Protein AF-A0A5S9M3K4-F1 (afdb_monomer_lite)

Radius of gyration: 16.91 Å; chains: 1; bounding box: 38×37×46 Å

Foldseek 3Di:
DDDDDPPPLVVVLVQLVPWQAAEAEDQLPDDDPVNLLSLLVSVRYAYEHEAAAPQVLRCVVVVHHCSNVSSLVSLLSSVVSVHAYEYEYEDDPSHLQGLLVVLVSCLVSQHAEYEYAYDDCDQPCVVPPDGDDVVSVVSNQVSLVVSCVVQVPRYHYDHYDDPPQDDFDWAWEAEPVRDIDTDTDRDPDPDDDTHHHDHDDSDPDD

Sequence (206 aa):
MKKLIKGFKEIVMAASSLFTNVNVFSNGLNWRNEEVELLSHLGNVTVQISIDGTSETHDSLRGRKGAFQESMETIKHLAEMNVPVIVAMTINEINVDQVTEVIDHCARVNAAIFRAGKTLSVGRATKNFKALEKSFEQRVQSQLQQARHKWDQHLNIIDWEHEESSFTTDFLYAWLSGLVYQGRWVCDTLSIRGYLFRSYSNRFIF

InterPro domains:
  IPR007197 Radical SAM [PF04055] (9-105)
  IPR013785 Aldolase-type TIM barrel [G3DSA:3.20.20.70] (4-175)
  IPR030915 Sporulation killing factor system, radical SAM maturase SkfB [TIGR04403] (3-172)
  IPR050377 Radical SAM PqqA peptide cyclase/Mycofactocin maturase MftC-like [PTHR11228] (6-152)
  IPR058240 Radical SAM superfamily [SSF102114] (6-153)

pLDDT: mean 82.29, std 23.28, range [24.38, 98.69]

Structure (mmCIF, N/CA/C/O backbone):
data_AF-A0A5S9M3K4-F1
#
_entry.id   AF-A0A5S9M3K4-F1
#
loop_
_atom_site.group_PDB
_atom_site.id
_atom_site.type_symbol
_atom_site.label_atom_id
_atom_site.label_alt_id
_atom_site.label_comp_id
_atom_site.label_asym_id
_atom_site.label_entity_id
_atom_site.label_seq_id
_atom_site.pdbx_PDB_ins_code
_atom_site.Cartn_x
_atom_site.Cartn_y
_atom_site.Cartn_z
_atom_site.occupancy
_atom_site.B_iso_or_equiv
_atom_site.auth_seq_id
_atom_site.auth_comp_id
_atom_site.auth_asym_id
_atom_site.auth_atom_id
_atom_site.pdbx_PDB_model_num
ATOM 1 N N . MET A 1 1 ? 10.150 17.937 -12.249 1.00 37.41 1 MET A N 1
ATOM 2 C CA . MET A 1 1 ? 9.297 16.743 -12.466 1.00 37.41 1 MET A CA 1
ATOM 3 C C . MET A 1 1 ? 10.157 15.487 -12.380 1.00 37.41 1 MET A C 1
ATOM 5 O O . MET A 1 1 ? 11.071 15.347 -13.186 1.00 37.41 1 MET A O 1
ATOM 9 N N . LYS A 1 2 ? 9.936 14.610 -11.390 1.00 46.78 2 LYS A N 1
ATOM 10 C CA . LYS A 1 2 ? 10.596 13.291 -11.343 1.00 46.78 2 LYS A CA 1
ATOM 11 C C . LYS A 1 2 ? 9.970 12.433 -12.451 1.00 46.78 2 LYS A C 1
ATOM 13 O O . LYS A 1 2 ? 8.762 12.238 -12.433 1.00 46.78 2 LYS A O 1
ATOM 18 N N . LYS A 1 3 ? 10.752 11.989 -13.439 1.00 57.75 3 LYS A N 1
ATOM 19 C CA . LYS A 1 3 ? 10.244 11.121 -14.511 1.00 57.75 3 LYS A CA 1
ATOM 20 C C . LYS A 1 3 ? 10.202 9.680 -14.005 1.00 57.75 3 LYS A C 1
ATOM 22 O O . LYS A 1 3 ? 11.240 9.144 -13.626 1.00 57.75 3 LYS A O 1
ATOM 27 N N . LEU A 1 4 ? 9.007 9.092 -13.984 1.00 81.06 4 LEU A N 1
ATOM 28 C CA . LEU A 1 4 ? 8.826 7.642 -13.909 1.00 81.06 4 LEU A CA 1
ATOM 29 C C . LEU A 1 4 ? 9.441 6.988 -15.158 1.00 81.06 4 LEU A C 1
ATOM 31 O O . LEU A 1 4 ? 9.709 7.667 -16.156 1.00 81.06 4 LEU A O 1
ATOM 35 N N . ILE A 1 5 ? 9.710 5.685 -15.083 1.00 85.81 5 ILE A N 1
ATOM 36 C CA . ILE A 1 5 ? 10.330 4.947 -16.185 1.00 85.81 5 ILE A CA 1
ATOM 37 C C . ILE A 1 5 ? 9.447 5.011 -17.440 1.00 85.81 5 ILE A C 1
ATOM 39 O O . ILE A 1 5 ? 8.227 4.875 -17.368 1.00 85.81 5 ILE A O 1
ATOM 43 N N . LYS A 1 6 ? 10.063 5.248 -18.603 1.00 88.19 6 LYS A N 1
ATOM 44 C CA . LYS A 1 6 ? 9.377 5.074 -19.890 1.00 88.19 6 LYS A CA 1
ATOM 45 C C . LYS A 1 6 ? 9.278 3.582 -20.194 1.00 88.19 6 LYS A C 1
ATOM 47 O O . LYS A 1 6 ? 10.207 2.847 -19.884 1.00 88.19 6 LYS A O 1
ATOM 52 N N . GLY A 1 7 ? 8.195 3.165 -20.838 1.00 91.94 7 GLY A N 1
ATOM 53 C CA . GLY A 1 7 ? 8.008 1.766 -21.222 1.00 91.94 7 GLY A CA 1
ATOM 54 C C . GLY A 1 7 ? 7.604 0.847 -20.062 1.00 91.94 7 GLY A C 1
ATOM 55 O O . GLY A 1 7 ? 7.990 -0.316 -20.017 1.00 91.94 7 GLY A O 1
ATOM 56 N N . PHE A 1 8 ? 6.885 1.378 -19.065 1.00 94.00 8 PHE A N 1
ATOM 57 C CA . PHE A 1 8 ? 6.439 0.599 -17.904 1.00 94.00 8 PHE A CA 1
ATOM 58 C C . PHE A 1 8 ? 5.636 -0.648 -18.304 1.00 94.00 8 PHE A C 1
ATOM 60 O O . PHE A 1 8 ? 5.861 -1.719 -17.745 1.00 94.00 8 PHE A O 1
ATOM 67 N N . LYS A 1 9 ? 4.744 -0.521 -19.296 1.00 95.19 9 LYS A N 1
ATOM 68 C CA . LYS A 1 9 ? 3.899 -1.625 -19.770 1.00 95.19 9 LYS A CA 1
ATOM 69 C C . LYS A 1 9 ? 4.746 -2.762 -20.340 1.00 95.19 9 LYS A C 1
ATOM 71 O O . LYS A 1 9 ? 4.546 -3.918 -19.996 1.00 95.19 9 LYS A O 1
ATOM 76 N N . GLU A 1 10 ? 5.731 -2.428 -21.160 1.00 96.69 10 GLU A N 1
ATOM 77 C CA . GLU A 1 10 ? 6.665 -3.367 -21.776 1.00 96.69 10 GLU A CA 1
ATOM 78 C C . GLU A 1 10 ? 7.487 -4.101 -20.714 1.00 96.69 10 GLU A C 1
ATOM 80 O O . GLU A 1 10 ? 7.659 -5.316 -20.792 1.00 96.69 10 GLU A O 1
ATOM 85 N N . ILE A 1 11 ? 7.931 -3.380 -19.682 1.00 96.00 11 ILE A N 1
ATOM 86 C CA . ILE A 1 11 ? 8.694 -3.954 -18.570 1.00 96.00 11 ILE A CA 1
ATOM 87 C C . ILE A 1 11 ? 7.842 -4.933 -17.760 1.00 96.00 11 ILE A C 1
ATOM 89 O O . ILE A 1 11 ? 8.301 -6.041 -17.485 1.00 96.00 11 ILE A O 1
ATOM 93 N N . VAL A 1 12 ? 6.618 -4.553 -17.372 1.00 96.50 12 VAL A N 1
ATOM 94 C CA . VAL A 1 12 ? 5.768 -5.433 -16.553 1.00 96.50 12 VAL A CA 1
ATOM 95 C C . VAL A 1 12 ? 5.292 -6.653 -17.343 1.00 96.50 12 VAL A C 1
ATOM 97 O O . VAL A 1 12 ? 5.275 -7.746 -16.785 1.00 96.50 12 VAL A O 1
ATOM 100 N N . MET A 1 13 ? 5.009 -6.509 -18.645 1.00 97.44 13 MET A N 1
ATOM 101 C CA . MET A 1 13 ? 4.696 -7.642 -19.525 1.00 97.44 13 MET A CA 1
ATOM 102 C C . MET A 1 13 ? 5.875 -8.614 -19.627 1.00 97.44 13 MET A C 1
ATOM 104 O O . MET A 1 13 ? 5.701 -9.817 -19.440 1.00 97.44 13 MET A O 1
ATOM 108 N N . ALA A 1 14 ? 7.089 -8.103 -19.864 1.00 97.69 14 ALA A N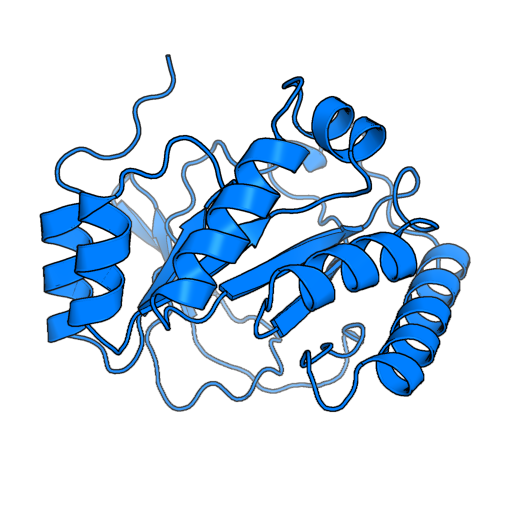 1
ATOM 109 C CA . ALA A 1 14 ? 8.283 -8.940 -19.921 1.00 97.69 14 ALA A CA 1
ATOM 110 C C . ALA A 1 14 ? 8.530 -9.653 -18.582 1.00 97.69 14 ALA A C 1
ATOM 112 O O . ALA A 1 14 ? 8.731 -10.865 -18.563 1.00 97.69 14 ALA A O 1
ATOM 113 N N . ALA A 1 15 ? 8.445 -8.936 -17.456 1.00 96.19 15 ALA A N 1
ATOM 114 C CA . ALA A 1 15 ? 8.596 -9.531 -16.130 1.00 96.19 15 ALA A CA 1
ATOM 115 C C . ALA A 1 15 ? 7.546 -10.621 -15.865 1.00 96.19 15 ALA A C 1
ATOM 117 O O . ALA A 1 15 ? 7.899 -11.714 -15.431 1.00 96.19 15 ALA A O 1
ATOM 118 N N . SER A 1 16 ? 6.277 -10.350 -16.178 1.00 96.94 16 SER A N 1
ATOM 119 C CA . SER A 1 16 ? 5.173 -11.299 -16.001 1.00 96.94 16 SER A CA 1
ATOM 120 C C . SER A 1 16 ? 5.379 -12.574 -16.820 1.00 96.94 16 SER A C 1
ATOM 122 O O . SER A 1 16 ? 5.137 -13.664 -16.310 1.00 96.94 16 SER A O 1
ATOM 124 N N . SER A 1 17 ? 5.913 -12.455 -18.040 1.00 97.25 17 SER A N 1
ATOM 125 C CA . SER A 1 17 ? 6.211 -13.611 -18.896 1.00 97.25 17 SER A CA 1
ATOM 126 C C . SER A 1 17 ? 7.403 -14.459 -18.430 1.00 97.25 17 SER A C 1
ATOM 128 O O . SER A 1 17 ? 7.503 -15.627 -18.799 1.00 97.25 17 SER A O 1
ATOM 130 N N . LEU A 1 18 ? 8.321 -13.880 -17.646 1.00 96.94 18 LEU A N 1
ATOM 131 C CA . LEU A 1 18 ? 9.581 -14.520 -17.251 1.00 96.94 18 LEU A CA 1
ATOM 132 C C . LEU A 1 18 ? 9.569 -15.060 -15.817 1.00 96.94 18 LEU A C 1
ATOM 134 O O . LEU A 1 18 ? 10.347 -15.960 -15.500 1.00 96.94 18 LEU A O 1
ATOM 138 N N . PHE A 1 19 ? 8.726 -14.511 -14.943 1.00 95.00 19 PHE A N 1
ATOM 139 C CA . PHE A 1 19 ? 8.703 -14.845 -13.521 1.00 95.00 19 PHE A CA 1
ATOM 140 C C . PHE A 1 19 ? 7.331 -15.345 -13.087 1.00 95.00 19 PHE A C 1
ATOM 142 O O . PHE A 1 19 ? 6.305 -14.846 -13.531 1.00 95.00 19 PHE A O 1
ATOM 149 N N . THR A 1 20 ? 7.312 -16.291 -12.145 1.00 94.62 20 THR A N 1
ATOM 150 C CA . THR A 1 20 ? 6.065 -16.832 -11.584 1.00 94.62 20 THR A CA 1
ATOM 151 C C . THR A 1 20 ? 5.215 -15.751 -10.926 1.00 94.62 20 THR A C 1
ATOM 153 O O . THR A 1 20 ? 4.004 -15.765 -11.086 1.00 94.62 20 THR A O 1
ATOM 156 N N . ASN A 1 21 ? 5.844 -14.817 -10.207 1.00 92.62 21 ASN A N 1
ATOM 157 C CA . ASN A 1 21 ? 5.175 -13.739 -9.486 1.00 92.62 21 ASN A CA 1
ATOM 158 C C . ASN A 1 21 ? 5.901 -12.419 -9.740 1.00 92.62 21 ASN A C 1
ATOM 160 O O . ASN A 1 21 ? 7.132 -12.360 -9.651 1.00 92.62 21 ASN A O 1
ATOM 164 N N . VAL A 1 22 ? 5.143 -11.352 -9.980 1.00 94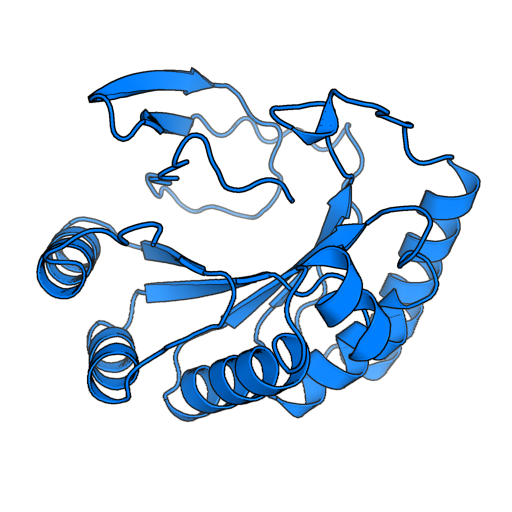.38 22 VAL A N 1
ATOM 165 C CA . VAL A 1 22 ? 5.669 -9.993 -10.143 1.00 94.38 22 VAL A CA 1
ATOM 166 C C . VAL A 1 22 ? 5.019 -9.078 -9.114 1.00 94.38 22 VAL A C 1
ATOM 168 O O . VAL A 1 22 ? 3.805 -9.085 -8.946 1.00 94.38 22 VAL A O 1
ATOM 171 N N . ASN A 1 23 ? 5.816 -8.261 -8.424 1.00 95.00 23 ASN A N 1
ATOM 172 C CA . ASN A 1 23 ? 5.297 -7.254 -7.503 1.00 95.00 23 ASN A CA 1
ATOM 173 C C . ASN A 1 23 ? 5.701 -5.842 -7.945 1.00 95.00 23 ASN A C 1
ATOM 175 O O . ASN A 1 23 ? 6.888 -5.554 -8.112 1.00 95.00 23 ASN A O 1
ATOM 179 N N . VAL A 1 24 ? 4.715 -4.961 -8.113 1.00 96.12 24 VAL A N 1
ATOM 180 C CA . VAL A 1 24 ? 4.916 -3.553 -8.471 1.00 96.12 24 VAL A CA 1
ATOM 181 C C . VAL A 1 24 ? 4.724 -2.682 -7.233 1.00 96.12 24 VAL A C 1
ATOM 183 O O . VAL A 1 24 ? 3.635 -2.607 -6.675 1.00 96.12 24 VAL A O 1
ATOM 186 N N . PHE A 1 25 ? 5.770 -1.966 -6.826 1.00 95.12 25 PHE A N 1
ATOM 187 C CA . PHE A 1 25 ? 5.700 -1.012 -5.718 1.00 95.12 25 PHE A CA 1
ATOM 188 C C . PHE A 1 25 ? 5.292 0.369 -6.238 1.00 95.12 25 PHE A C 1
ATOM 190 O O . PHE A 1 25 ? 5.936 0.912 -7.138 1.00 95.12 25 PHE A O 1
ATOM 197 N N . SER A 1 26 ? 4.256 0.960 -5.645 1.00 95.12 26 SER A N 1
ATOM 198 C CA . SER A 1 26 ? 3.710 2.258 -6.041 1.00 95.12 26 SER A CA 1
ATOM 199 C C . SER A 1 26 ? 3.347 3.115 -4.824 1.00 95.12 26 SER A C 1
ATOM 201 O O . SER A 1 26 ? 3.101 2.624 -3.723 1.00 95.12 26 SER A O 1
ATOM 203 N N . ASN A 1 27 ? 3.309 4.431 -5.024 1.00 94.25 27 ASN A N 1
ATOM 204 C CA . ASN A 1 27 ? 2.733 5.367 -4.059 1.00 94.25 27 ASN A CA 1
ATOM 205 C C . ASN A 1 27 ? 1.215 5.538 -4.235 1.00 94.25 27 ASN A C 1
ATOM 207 O O . ASN A 1 27 ? 0.651 6.366 -3.539 1.00 94.25 27 ASN A O 1
ATOM 211 N N . GLY A 1 28 ? 0.588 4.797 -5.157 1.00 95.25 28 GLY A N 1
ATOM 212 C CA . GLY A 1 28 ? -0.860 4.823 -5.371 1.00 95.25 28 GLY A CA 1
ATOM 213 C C . GLY A 1 28 ? -1.364 6.004 -6.199 1.00 95.25 28 GLY A C 1
ATOM 214 O O . GLY A 1 28 ? -2.562 6.227 -6.234 1.00 95.25 28 GLY A O 1
ATOM 215 N N . LEU A 1 29 ? -0.484 6.763 -6.863 1.00 95.62 29 LEU A N 1
ATOM 216 C CA . LEU A 1 29 ? -0.867 7.980 -7.587 1.00 95.62 29 LEU A CA 1
ATOM 217 C C . LEU A 1 29 ? -0.723 7.834 -9.105 1.00 95.62 29 LEU A C 1
ATOM 219 O O . LEU A 1 29 ? 0.232 7.217 -9.581 1.00 95.62 29 LEU A O 1
ATOM 223 N N . ASN A 1 30 ? -1.580 8.533 -9.852 1.00 95.25 30 ASN A N 1
ATOM 224 C CA . ASN A 1 30 ? -1.591 8.635 -11.317 1.00 95.25 30 ASN A CA 1
ATOM 225 C C . ASN A 1 30 ? -1.704 7.286 -12.051 1.00 95.25 30 ASN A C 1
ATOM 227 O O . ASN A 1 30 ? -1.097 7.112 -13.110 1.00 95.25 30 ASN A O 1
ATOM 231 N N . TRP A 1 31 ? -2.459 6.340 -11.495 1.00 96.31 31 TRP A N 1
ATOM 232 C CA . TRP A 1 31 ? -2.770 5.087 -12.180 1.00 96.31 31 TRP A CA 1
ATOM 233 C C . TRP A 1 31 ? -3.793 5.315 -13.28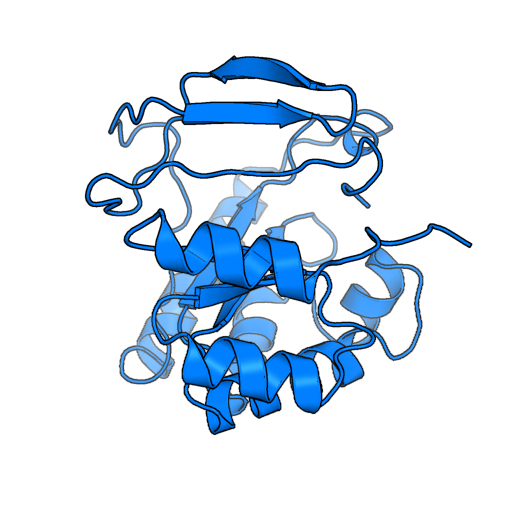2 1.00 96.31 31 TRP A C 1
ATOM 235 O O . TRP A 1 31 ? -4.815 5.968 -13.072 1.00 96.31 31 TRP A O 1
ATOM 245 N N . ARG A 1 32 ? -3.516 4.767 -14.463 1.00 95.81 32 ARG A N 1
ATOM 246 C CA . ARG A 1 32 ? -4.424 4.853 -15.605 1.00 95.81 32 ARG A CA 1
ATOM 247 C C . ARG A 1 32 ? -5.212 3.559 -15.759 1.00 95.81 32 ARG A C 1
ATOM 249 O O . ARG A 1 32 ? -4.701 2.482 -15.450 1.00 95.81 32 ARG A O 1
ATOM 256 N N . ASN A 1 33 ? -6.433 3.652 -16.281 1.00 96.62 33 ASN A N 1
ATOM 257 C CA . ASN A 1 33 ? -7.308 2.487 -16.448 1.00 96.62 33 ASN A CA 1
ATOM 258 C C . ASN A 1 33 ? -6.643 1.402 -17.295 1.00 96.62 33 ASN A C 1
ATOM 260 O O . ASN A 1 33 ? -6.638 0.237 -16.913 1.00 96.62 33 ASN A O 1
ATOM 264 N N . GLU A 1 34 ? -5.966 1.790 -18.377 1.00 96.81 34 GLU A N 1
ATOM 265 C CA . GLU A 1 34 ? -5.298 0.831 -19.251 1.00 96.81 34 GLU A CA 1
ATOM 266 C C . GLU A 1 34 ? -4.064 0.165 -18.613 1.00 96.81 34 GLU A C 1
ATOM 268 O O . GLU A 1 34 ? -3.556 -0.828 -19.131 1.00 96.81 34 GLU A O 1
ATOM 273 N N . GLU A 1 35 ? -3.528 0.723 -17.522 1.00 97.38 35 GLU A N 1
ATOM 274 C CA . GLU A 1 35 ? -2.491 0.062 -16.724 1.00 97.38 35 GLU A CA 1
ATOM 275 C C . GLU A 1 35 ? -3.131 -0.962 -15.792 1.00 97.38 35 GLU A C 1
ATOM 277 O O . GLU A 1 35 ? -2.692 -2.105 -15.776 1.00 97.38 35 GLU A O 1
ATOM 282 N N . VAL A 1 36 ? -4.197 -0.592 -15.080 1.00 97.88 36 VAL A N 1
ATOM 283 C CA . VAL A 1 36 ? -4.936 -1.507 -14.195 1.00 97.88 36 VAL A CA 1
ATOM 284 C C . VAL A 1 36 ? -5.464 -2.719 -14.966 1.00 97.88 36 VAL A C 1
ATOM 286 O O . VAL A 1 36 ? -5.228 -3.857 -14.558 1.00 97.88 36 VAL A O 1
ATOM 289 N N . GLU A 1 37 ? -6.100 -2.486 -16.117 1.00 98.00 37 GLU A N 1
ATOM 290 C CA . GLU A 1 37 ? -6.568 -3.549 -17.008 1.00 98.00 37 GLU A CA 1
ATOM 291 C C . GLU A 1 37 ? -5.414 -4.455 -17.439 1.00 98.00 37 GLU A C 1
ATOM 293 O O . GLU A 1 37 ? -5.540 -5.674 -17.372 1.00 98.00 37 GLU A O 1
ATOM 298 N N . LEU A 1 38 ? -4.266 -3.891 -17.830 1.00 98.06 38 LEU A N 1
ATOM 299 C CA . LEU A 1 38 ? -3.097 -4.688 -18.202 1.00 98.06 38 LEU A CA 1
ATOM 300 C C . LEU A 1 38 ? -2.652 -5.612 -17.059 1.00 98.06 38 LEU A C 1
ATOM 302 O O . LEU A 1 38 ? -2.454 -6.799 -17.302 1.00 98.06 38 LEU A O 1
ATOM 306 N N . LEU A 1 39 ? -2.502 -5.103 -15.828 1.00 98.06 39 LEU A N 1
ATOM 307 C CA . LEU A 1 39 ? -2.088 -5.945 -14.696 1.00 98.06 39 LEU A CA 1
ATOM 308 C C . LEU A 1 39 ? -3.098 -7.061 -14.414 1.00 98.06 39 LEU A C 1
ATOM 310 O O . LEU A 1 39 ? -2.685 -8.187 -14.144 1.00 98.06 39 LEU A O 1
ATOM 314 N N . SER A 1 40 ? -4.394 -6.759 -14.522 1.00 98.19 40 SER A N 1
ATOM 315 C CA . SER A 1 40 ? -5.467 -7.747 -14.371 1.00 98.19 40 SER A CA 1
ATOM 316 C C . SER A 1 40 ? -5.329 -8.889 -15.386 1.00 98.19 40 SER A C 1
ATOM 318 O O . SER A 1 40 ? -5.324 -10.057 -15.002 1.00 98.19 40 SER A O 1
ATOM 320 N N . HIS A 1 41 ? -5.096 -8.570 -16.666 1.00 98.25 41 HIS A N 1
ATOM 321 C CA . HIS A 1 41 ? -4.920 -9.577 -17.721 1.00 98.25 41 HIS A CA 1
ATOM 322 C C . HIS A 1 41 ? -3.655 -10.433 -17.556 1.00 98.25 41 HIS A C 1
ATOM 324 O O . HIS A 1 41 ? -3.640 -11.580 -17.997 1.00 98.25 41 HIS A O 1
ATOM 330 N N . LEU A 1 42 ? -2.591 -9.897 -16.947 1.00 97.88 42 LEU A N 1
ATOM 331 C CA . LEU A 1 42 ? -1.352 -10.647 -16.707 1.00 97.88 42 LEU A CA 1
ATOM 332 C C . LEU A 1 42 ? -1.518 -11.726 -15.623 1.00 97.88 42 LEU A C 1
ATOM 334 O O . LEU A 1 42 ? -0.824 -12.739 -15.659 1.00 97.88 42 LEU A O 1
ATOM 33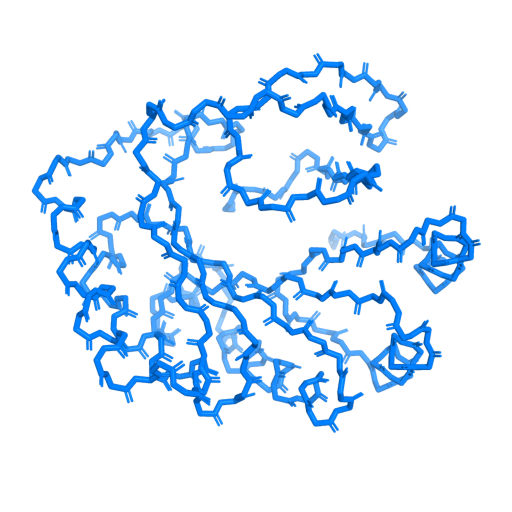8 N N . GLY A 1 43 ? -2.423 -11.528 -14.659 1.00 95.75 43 GLY A N 1
ATOM 339 C CA . GLY A 1 43 ? -2.848 -12.541 -13.682 1.00 95.75 43 GLY A CA 1
ATOM 340 C C . GLY A 1 43 ? -1.825 -12.942 -12.607 1.00 95.75 43 GLY A C 1
ATOM 341 O O . GLY A 1 43 ? -2.214 -13.507 -11.589 1.00 95.75 43 GLY A O 1
ATOM 342 N N . ASN A 1 44 ? -0.536 -12.636 -12.781 1.00 96.94 44 ASN A N 1
ATOM 343 C CA . ASN A 1 44 ? 0.533 -12.935 -11.817 1.00 96.94 44 ASN A CA 1
ATOM 344 C C . ASN A 1 44 ? 1.224 -11.682 -11.247 1.00 96.94 44 ASN A C 1
ATOM 346 O O . ASN A 1 44 ? 2.352 -11.756 -10.744 1.00 96.94 44 ASN A O 1
ATOM 350 N N . VAL A 1 45 ? 0.559 -10.527 -11.345 1.00 97.75 45 VAL A N 1
ATOM 351 C CA . VAL A 1 45 ? 1.071 -9.246 -10.856 1.00 97.75 45 VAL A CA 1
ATOM 352 C C . VAL A 1 45 ? 0.302 -8.802 -9.616 1.00 97.75 45 VAL A C 1
ATOM 354 O O . VAL A 1 45 ? -0.917 -8.675 -9.638 1.00 97.75 45 VAL A O 1
ATOM 357 N N . THR A 1 46 ? 1.037 -8.493 -8.555 1.00 97.62 46 THR A N 1
ATOM 358 C CA . THR A 1 46 ? 0.529 -7.894 -7.315 1.00 97.62 46 THR A CA 1
ATOM 359 C C . THR A 1 46 ? 1.039 -6.460 -7.204 1.00 97.62 46 THR A C 1
ATOM 361 O O . THR A 1 46 ? 2.178 -6.173 -7.583 1.00 97.62 46 THR A O 1
ATOM 364 N N . VAL A 1 47 ? 0.247 -5.546 -6.642 1.00 98.06 47 VAL A N 1
ATOM 365 C CA . VAL A 1 47 ? 0.675 -4.154 -6.414 1.00 98.06 47 VAL A CA 1
ATOM 366 C C . VAL A 1 47 ? 0.848 -3.898 -4.922 1.00 98.06 47 VAL A C 1
ATOM 368 O O . VAL A 1 47 ? -0.053 -4.168 -4.137 1.00 98.06 47 VAL A O 1
ATOM 371 N N . GLN A 1 48 ? 1.994 -3.352 -4.511 1.00 98.31 48 GLN A N 1
ATOM 372 C CA . GLN A 1 48 ? 2.173 -2.832 -3.158 1.00 98.31 48 GLN A CA 1
ATOM 373 C C . GLN A 1 48 ? 1.981 -1.311 -3.142 1.00 98.31 48 GLN A C 1
ATOM 375 O O . GLN A 1 48 ? 2.760 -0.589 -3.770 1.00 98.31 48 GLN A O 1
ATOM 380 N N . ILE A 1 49 ? 0.991 -0.822 -2.391 1.00 98.00 49 ILE A N 1
ATOM 381 C CA . ILE A 1 49 ? 0.705 0.608 -2.224 1.00 98.00 49 ILE A CA 1
ATOM 382 C C . ILE A 1 49 ? 1.087 1.063 -0.821 1.00 98.00 49 ILE A C 1
ATOM 384 O O . ILE A 1 49 ? 0.793 0.431 0.190 1.00 98.00 49 ILE A O 1
ATOM 388 N N . SER A 1 50 ? 1.788 2.185 -0.773 1.00 97.69 50 SER A N 1
ATOM 389 C CA . SER A 1 50 ? 2.266 2.798 0.456 1.00 97.69 50 SER A CA 1
ATOM 390 C C . SER A 1 50 ? 1.203 3.703 1.084 1.00 97.69 50 SER A C 1
ATOM 392 O O . SER A 1 50 ? 0.857 4.701 0.462 1.00 97.69 50 SER A O 1
ATOM 394 N N . ILE A 1 51 ? 0.761 3.422 2.316 1.00 98.38 51 ILE A N 1
ATOM 395 C CA . ILE A 1 51 ? -0.186 4.261 3.076 1.00 98.38 51 ILE A CA 1
ATOM 396 C C . ILE A 1 51 ? 0.358 4.490 4.488 1.00 98.38 51 ILE A C 1
ATOM 398 O O . ILE A 1 51 ? 0.384 3.562 5.283 1.00 98.38 51 ILE A O 1
ATOM 402 N N . ASP A 1 52 ? 0.780 5.716 4.816 1.00 97.69 52 ASP A N 1
ATOM 403 C CA . ASP A 1 52 ? 1.477 6.008 6.083 1.00 97.69 52 ASP A CA 1
ATOM 404 C C . ASP A 1 52 ? 0.622 6.716 7.149 1.00 97.69 52 ASP A C 1
ATOM 406 O O . ASP A 1 52 ? 1.160 7.438 7.984 1.00 97.69 52 ASP A O 1
ATOM 410 N N . GLY A 1 53 ? -0.697 6.551 7.141 1.00 97.94 53 GLY A N 1
ATOM 411 C CA . GLY A 1 53 ? -1.584 7.166 8.131 1.00 97.94 53 GLY A CA 1
ATOM 412 C C . GLY A 1 53 ? -2.976 7.436 7.577 1.00 97.94 53 GLY A C 1
ATOM 413 O O . GLY A 1 53 ? -3.271 7.083 6.432 1.00 97.94 53 GLY A O 1
ATOM 414 N N . THR A 1 54 ? -3.813 8.076 8.389 1.00 98.06 54 THR A N 1
ATOM 415 C CA . THR A 1 54 ? -5.114 8.616 7.961 1.00 98.06 54 THR A CA 1
ATOM 416 C C . THR A 1 54 ? -4.922 9.788 6.997 1.00 98.06 54 THR A C 1
ATOM 418 O O . THR A 1 54 ? -3.796 10.245 6.794 1.00 98.06 54 THR A O 1
ATOM 421 N N . SER A 1 55 ? -6.001 10.283 6.382 1.00 97.94 55 SER A N 1
ATOM 422 C CA . SER A 1 55 ? -5.921 11.244 5.269 1.00 97.94 55 SER A CA 1
ATOM 423 C C . SER A 1 55 ? -4.970 12.417 5.513 1.00 97.94 55 SER A C 1
ATOM 425 O O . SER A 1 55 ? -4.102 12.680 4.684 1.00 97.94 55 SER A O 1
ATOM 427 N N . GLU A 1 56 ? -5.098 13.106 6.647 1.00 97.88 56 GLU A N 1
ATOM 428 C CA . GLU A 1 56 ? -4.270 14.277 6.955 1.00 97.88 56 GLU A CA 1
ATOM 429 C C . GLU A 1 56 ? -2.807 13.896 7.214 1.00 97.88 56 GLU A C 1
ATOM 431 O O . GLU A 1 56 ? -1.890 14.517 6.669 1.00 97.88 56 GLU A O 1
ATOM 436 N N . THR A 1 57 ? -2.576 12.841 8.001 1.00 98.12 57 THR A N 1
ATOM 437 C CA . THR A 1 57 ? -1.227 12.373 8.341 1.00 98.12 57 THR A CA 1
ATOM 438 C C . THR A 1 57 ? -0.493 11.842 7.117 1.00 98.12 57 THR A C 1
ATOM 440 O O . THR A 1 57 ? 0.664 12.196 6.896 1.00 98.12 57 THR A O 1
ATOM 443 N N . HIS A 1 58 ? -1.160 11.046 6.282 1.00 98.00 58 HIS A N 1
ATOM 444 C CA . HIS A 1 58 ? -0.597 10.532 5.040 1.00 98.00 58 HIS A CA 1
ATOM 445 C C . HIS A 1 58 ? -0.220 11.670 4.087 1.00 98.00 58 HIS A C 1
ATOM 447 O O . HIS A 1 58 ? 0.915 11.720 3.610 1.00 98.00 58 HIS A O 1
ATOM 453 N N . ASP A 1 59 ? -1.147 12.596 3.826 1.00 98.06 59 ASP A N 1
ATOM 454 C CA . ASP A 1 59 ? -0.918 13.721 2.915 1.00 98.06 59 ASP A CA 1
ATOM 455 C C . ASP A 1 59 ? 0.239 14.608 3.390 1.00 98.06 59 ASP A C 1
ATOM 457 O O . ASP A 1 59 ? 1.059 15.050 2.577 1.00 98.06 59 ASP A O 1
ATOM 461 N N . SER A 1 60 ? 0.332 14.828 4.706 1.00 97.25 60 SER A N 1
ATOM 462 C CA . SER A 1 60 ? 1.421 15.567 5.348 1.00 97.25 60 SER A CA 1
ATOM 463 C C . SER A 1 60 ? 2.765 14.846 5.195 1.00 97.25 60 SER A C 1
ATOM 465 O O . SER A 1 60 ? 3.710 15.419 4.649 1.00 97.25 60 SER A O 1
ATOM 467 N N . LEU A 1 61 ? 2.841 13.562 5.572 1.00 93.00 61 LEU A N 1
ATOM 468 C CA . LEU A 1 61 ? 4.063 12.750 5.466 1.00 93.00 61 LEU A CA 1
ATOM 469 C C . LEU A 1 61 ? 4.549 12.600 4.018 1.00 93.00 61 LEU A C 1
ATOM 471 O O . LEU A 1 61 ? 5.753 12.523 3.767 1.00 93.00 61 LEU A O 1
ATOM 475 N N . ARG A 1 62 ? 3.622 12.556 3.055 1.00 92.88 62 ARG A N 1
ATOM 476 C CA . ARG A 1 62 ? 3.920 12.408 1.622 1.00 92.88 62 ARG A CA 1
ATOM 477 C C . ARG A 1 62 ? 4.065 13.743 0.888 1.00 92.88 62 ARG A C 1
ATOM 479 O O . ARG A 1 62 ? 4.444 13.743 -0.285 1.00 92.88 62 ARG A O 1
ATOM 486 N N . GLY A 1 63 ? 3.801 14.867 1.558 1.00 94.69 63 GLY A N 1
ATOM 487 C CA . GLY A 1 63 ? 3.930 16.215 1.003 1.00 94.69 63 GLY A CA 1
ATOM 488 C C . GLY A 1 63 ? 2.974 16.500 -0.158 1.00 94.69 63 GLY A C 1
ATOM 489 O O . GLY A 1 63 ? 3.322 17.261 -1.065 1.00 94.69 63 GLY A O 1
ATOM 490 N N . ARG A 1 64 ? 1.794 15.865 -0.176 1.00 95.25 64 ARG A N 1
ATOM 491 C CA . ARG A 1 64 ? 0.789 16.036 -1.234 1.00 95.25 64 ARG A CA 1
ATOM 492 C C . ARG A 1 64 ? -0.622 15.894 -0.674 1.00 95.25 64 ARG A C 1
ATOM 494 O O . ARG A 1 64 ? -1.041 14.800 -0.321 1.00 95.25 64 ARG A O 1
ATOM 501 N N . LYS A 1 65 ? -1.377 16.993 -0.700 1.00 97.81 65 LYS A N 1
ATOM 502 C CA . LYS A 1 65 ? -2.814 17.001 -0.403 1.00 97.81 65 LYS A CA 1
ATOM 503 C C . LYS A 1 65 ? -3.584 16.132 -1.408 1.00 97.81 65 LYS A C 1
ATOM 505 O O . LYS A 1 65 ? -3.339 16.236 -2.611 1.00 97.81 65 LYS A O 1
ATOM 510 N N . GLY A 1 66 ? -4.514 15.318 -0.916 1.00 97.81 66 GLY A N 1
ATOM 511 C CA . GLY A 1 66 ? -5.321 14.372 -1.686 1.00 97.81 66 GLY A CA 1
ATOM 512 C C . GLY A 1 66 ? -4.606 13.066 -2.045 1.00 97.81 66 GLY A C 1
ATOM 513 O O . GLY A 1 66 ? -5.171 12.261 -2.781 1.00 97.81 66 GLY A O 1
ATOM 514 N N . ALA A 1 67 ? -3.378 12.834 -1.564 1.00 97.88 67 ALA A N 1
ATOM 515 C CA . ALA A 1 67 ? -2.637 11.614 -1.879 1.00 97.88 67 ALA A CA 1
ATOM 516 C C . ALA A 1 67 ? -3.269 10.372 -1.251 1.00 97.88 67 ALA A C 1
ATOM 518 O O . ALA A 1 67 ? -3.345 9.339 -1.915 1.00 97.88 67 ALA A O 1
ATOM 519 N N . PHE A 1 68 ? -3.769 10.481 -0.020 1.00 98.62 68 PHE A N 1
ATOM 520 C CA . PHE A 1 68 ? -4.472 9.387 0.639 1.00 98.62 68 PHE A CA 1
ATOM 521 C C . PHE A 1 68 ? -5.708 8.958 -0.153 1.00 98.62 68 PHE A C 1
ATOM 523 O O . PHE A 1 68 ? -5.848 7.783 -0.481 1.00 98.62 68 PHE A O 1
ATOM 530 N N . GLN A 1 69 ? -6.570 9.918 -0.501 1.00 98.50 69 GLN A N 1
ATOM 531 C CA . GLN A 1 69 ? -7.830 9.648 -1.190 1.00 98.50 69 GLN A CA 1
ATOM 532 C C . GLN A 1 69 ? -7.599 8.989 -2.556 1.00 98.50 69 GLN A C 1
ATOM 534 O O . GLN A 1 69 ? -8.170 7.938 -2.830 1.00 98.50 69 GLN A O 1
ATOM 539 N N . GLU A 1 70 ? -6.702 9.546 -3.374 1.00 98.56 70 GLU A N 1
ATOM 540 C CA . GLU A 1 70 ? -6.358 8.973 -4.684 1.00 98.56 70 GLU A CA 1
ATOM 541 C C . GLU A 1 70 ? -5.738 7.572 -4.557 1.00 98.56 70 GLU A C 1
ATOM 543 O O . GLU A 1 70 ? -6.013 6.681 -5.364 1.00 98.56 70 GLU A O 1
ATOM 548 N N . SER A 1 71 ? -4.934 7.342 -3.513 1.00 98.56 71 SER A N 1
ATOM 549 C CA . SER A 1 71 ? -4.359 6.020 -3.255 1.00 98.56 71 SER A CA 1
ATOM 550 C C . SER A 1 71 ? -5.428 5.006 -2.848 1.00 98.56 71 SER A C 1
ATOM 552 O O . SER A 1 71 ? -5.385 3.873 -3.315 1.00 98.56 71 SER A O 1
ATOM 554 N N . MET A 1 72 ? -6.406 5.395 -2.022 1.00 98.62 72 MET A N 1
ATOM 555 C CA . MET A 1 72 ? -7.543 4.538 -1.654 1.00 98.62 72 MET A CA 1
ATOM 556 C C . MET A 1 72 ? -8.418 4.195 -2.864 1.00 98.62 72 MET A C 1
ATOM 558 O O . MET A 1 72 ? -8.812 3.041 -3.024 1.00 98.62 72 MET A O 1
ATOM 562 N N . GLU A 1 73 ? -8.676 5.166 -3.742 1.00 98.62 73 GLU A N 1
ATOM 563 C CA . GLU A 1 73 ? -9.389 4.949 -5.009 1.00 98.62 73 GLU A CA 1
ATOM 564 C C . GLU A 1 73 ? -8.625 3.994 -5.931 1.00 98.62 73 GLU A C 1
ATOM 566 O O . GLU A 1 73 ? -9.214 3.080 -6.505 1.00 98.62 73 GLU A O 1
ATOM 571 N N . THR A 1 74 ? -7.302 4.143 -6.004 1.00 98.62 74 THR A N 1
ATOM 572 C CA . THR A 1 74 ? -6.434 3.230 -6.755 1.00 98.62 74 THR A CA 1
ATOM 573 C C . THR A 1 74 ? -6.482 1.808 -6.193 1.00 98.62 74 THR A C 1
ATOM 575 O O . THR A 1 74 ? -6.609 0.858 -6.964 1.00 98.62 74 THR A O 1
ATOM 578 N N . ILE A 1 75 ? -6.396 1.642 -4.865 1.00 98.69 75 ILE A N 1
ATOM 579 C CA . ILE A 1 75 ? -6.489 0.323 -4.215 1.00 98.69 75 ILE A CA 1
ATOM 580 C C . ILE A 1 75 ? -7.828 -0.330 -4.564 1.00 98.69 75 ILE A C 1
ATOM 582 O O . ILE A 1 75 ? -7.847 -1.479 -5.000 1.00 98.69 75 ILE A O 1
ATOM 586 N N . LYS A 1 76 ? -8.925 0.424 -4.427 1.00 98.69 76 LYS A N 1
ATOM 587 C CA . LYS A 1 76 ? -10.271 -0.048 -4.751 1.00 98.69 76 LYS A CA 1
ATOM 588 C C . LYS A 1 76 ? -10.372 -0.505 -6.208 1.00 98.69 76 LYS A C 1
ATOM 590 O O . LYS A 1 76 ? -10.834 -1.610 -6.460 1.00 98.69 76 LYS A O 1
ATOM 595 N N . HIS A 1 77 ? -9.901 0.308 -7.152 1.00 98.50 77 HIS A N 1
ATOM 596 C CA . HIS A 1 77 ? -9.976 -0.005 -8.579 1.00 98.50 77 HIS A CA 1
ATOM 597 C C . HIS A 1 77 ? -9.145 -1.247 -8.951 1.00 98.50 77 HIS A C 1
ATOM 599 O O . HIS A 1 77 ? -9.613 -2.110 -9.691 1.00 98.50 77 HIS A O 1
ATOM 605 N N . LEU A 1 78 ? -7.935 -1.383 -8.397 1.00 98.62 78 LEU A N 1
ATOM 606 C CA . LEU A 1 78 ? -7.116 -2.589 -8.569 1.00 98.62 78 LEU A CA 1
ATOM 607 C C . LEU A 1 78 ? -7.832 -3.832 -8.019 1.00 98.62 78 LEU A C 1
ATOM 609 O O . LEU A 1 78 ? -7.881 -4.856 -8.701 1.00 98.62 78 LEU A O 1
ATOM 613 N N . ALA A 1 79 ? -8.423 -3.730 -6.825 1.00 97.94 79 ALA A N 1
ATOM 614 C CA . ALA A 1 79 ? -9.149 -4.830 -6.199 1.00 97.94 79 ALA A CA 1
ATOM 615 C C . ALA A 1 79 ? -10.408 -5.233 -6.989 1.00 97.94 79 ALA A C 1
ATOM 617 O O . ALA A 1 79 ? -10.646 -6.424 -7.183 1.00 97.94 79 ALA A O 1
ATOM 618 N N . GLU A 1 80 ? -11.180 -4.268 -7.503 1.00 98.25 80 GLU A N 1
ATOM 619 C CA . GLU A 1 80 ? -12.343 -4.510 -8.377 1.00 98.25 80 GLU A CA 1
ATOM 620 C C . GLU A 1 80 ? -11.956 -5.239 -9.675 1.00 98.25 80 GLU A C 1
ATOM 622 O O . GLU A 1 80 ? -12.723 -6.052 -10.189 1.00 98.25 80 GLU A O 1
ATOM 627 N N . MET A 1 81 ? -10.735 -5.007 -10.163 1.00 98.06 81 MET A N 1
ATOM 628 C CA . MET A 1 81 ? -10.157 -5.683 -11.326 1.00 98.06 81 MET A CA 1
ATOM 629 C C . MET A 1 81 ? -9.412 -6.982 -10.972 1.00 98.06 81 MET A C 1
ATOM 631 O O . MET A 1 81 ? -8.686 -7.522 -11.808 1.00 98.06 81 MET A O 1
ATOM 635 N N . ASN A 1 82 ? -9.596 -7.510 -9.757 1.00 97.75 82 ASN A N 1
ATOM 636 C CA . ASN A 1 82 ? -8.956 -8.730 -9.249 1.00 97.75 82 ASN A CA 1
ATOM 637 C C . ASN A 1 82 ? -7.417 -8.688 -9.242 1.00 97.75 82 ASN A C 1
ATOM 639 O O . ASN A 1 82 ? -6.768 -9.733 -9.283 1.00 97.75 82 ASN A O 1
ATOM 643 N N . VAL A 1 83 ? -6.816 -7.497 -9.169 1.00 98.19 83 VAL A N 1
ATOM 644 C CA . VAL A 1 83 ? -5.374 -7.337 -8.954 1.00 98.19 83 VAL A CA 1
ATOM 645 C C . VAL A 1 83 ? -5.122 -7.279 -7.446 1.00 98.19 83 VAL A C 1
ATOM 647 O O . VAL A 1 83 ? -5.570 -6.329 -6.799 1.00 98.19 83 VAL A O 1
ATOM 650 N N . PRO A 1 84 ? -4.403 -8.248 -6.846 1.00 97.81 84 PRO A N 1
ATOM 651 C CA . PRO A 1 84 ? -4.163 -8.235 -5.411 1.00 97.81 84 PRO A CA 1
ATOM 652 C C . PRO A 1 84 ? -3.358 -7.002 -4.996 1.00 97.81 84 PRO A C 1
ATOM 654 O O . PRO A 1 84 ? -2.318 -6.687 -5.589 1.00 97.81 84 PRO A O 1
ATOM 657 N N . VAL A 1 85 ? -3.818 -6.324 -3.943 1.00 98.50 85 VAL A N 1
ATOM 658 C CA . VAL A 1 85 ? -3.142 -5.143 -3.398 1.00 98.50 85 VAL A CA 1
ATOM 659 C C . VAL A 1 85 ? -2.615 -5.412 -1.997 1.00 98.50 85 VAL A C 1
ATOM 661 O O . VAL A 1 85 ? -3.359 -5.805 -1.099 1.00 98.50 85 VAL A O 1
ATOM 664 N N . ILE A 1 86 ? -1.323 -5.158 -1.806 1.00 98.25 86 ILE A N 1
ATOM 665 C CA . ILE A 1 86 ? -0.660 -5.155 -0.504 1.00 98.25 86 ILE A CA 1
ATOM 666 C C . ILE A 1 86 ? -0.538 -3.704 -0.049 1.00 98.25 86 ILE A C 1
ATOM 668 O O . ILE A 1 86 ? 0.151 -2.908 -0.686 1.00 98.25 86 ILE A O 1
ATOM 672 N N . VAL A 1 87 ? -1.147 -3.346 1.073 1.00 98.25 87 VAL A N 1
ATOM 673 C CA . VAL A 1 87 ? -0.919 -2.044 1.699 1.00 98.25 87 VAL A CA 1
ATOM 674 C C . VAL A 1 87 ? 0.254 -2.147 2.663 1.00 98.25 87 VAL A C 1
ATOM 676 O O . VAL A 1 87 ? 0.275 -2.999 3.550 1.00 98.25 87 VAL A O 1
ATOM 679 N N . ALA A 1 88 ? 1.245 -1.276 2.479 1.00 96.44 88 ALA A N 1
ATOM 680 C CA . ALA A 1 88 ? 2.410 -1.181 3.346 1.00 96.44 88 ALA A CA 1
ATOM 681 C C . ALA A 1 88 ? 2.446 0.168 4.066 1.00 96.44 88 ALA A C 1
ATOM 683 O O . ALA A 1 88 ? 2.579 1.216 3.426 1.00 96.44 88 ALA A O 1
ATOM 684 N N . MET A 1 89 ? 2.381 0.115 5.394 1.00 97.19 89 MET A N 1
ATOM 685 C CA . MET A 1 89 ? 2.470 1.272 6.277 1.00 97.19 89 MET A CA 1
ATOM 686 C C . MET A 1 89 ? 3.853 1.343 6.924 1.00 97.19 89 MET A C 1
ATOM 688 O O . MET A 1 89 ? 4.306 0.387 7.559 1.00 97.19 89 MET A O 1
ATOM 692 N N . THR A 1 90 ? 4.529 2.483 6.770 1.00 93.88 90 THR A N 1
ATOM 693 C CA . THR A 1 90 ? 5.819 2.729 7.429 1.00 93.88 90 THR A CA 1
ATOM 694 C C . THR A 1 90 ? 5.582 3.447 8.754 1.00 93.88 90 THR A C 1
ATOM 696 O O . THR A 1 90 ? 5.186 4.614 8.770 1.00 93.88 90 THR A O 1
ATOM 699 N N . ILE A 1 91 ? 5.821 2.758 9.869 1.00 93.81 91 ILE A N 1
ATOM 700 C CA . ILE A 1 91 ? 5.527 3.271 11.209 1.00 93.81 91 ILE A CA 1
ATOM 701 C C . ILE A 1 91 ? 6.585 4.276 11.671 1.00 93.81 91 ILE A C 1
ATOM 703 O O . ILE A 1 91 ? 7.797 4.060 11.535 1.00 93.81 91 ILE A O 1
ATOM 707 N N . ASN A 1 92 ? 6.096 5.364 12.259 1.00 91.31 92 ASN A N 1
ATOM 708 C CA . ASN A 1 92 ? 6.842 6.384 12.984 1.00 91.31 92 ASN A CA 1
ATOM 709 C C . ASN A 1 92 ? 5.974 6.943 14.132 1.00 91.31 92 ASN A C 1
ATOM 711 O O . ASN A 1 92 ? 4.808 6.586 14.274 1.00 91.31 92 ASN A O 1
ATOM 715 N N . GLU A 1 93 ? 6.530 7.837 14.949 1.00 91.94 93 GLU A N 1
ATOM 716 C CA . GLU A 1 93 ? 5.837 8.382 16.130 1.00 91.94 93 GLU A CA 1
ATOM 717 C C . GLU A 1 93 ? 4.561 9.173 15.797 1.00 91.94 93 GLU A C 1
ATOM 719 O O . GLU A 1 93 ? 3.693 9.306 16.651 1.00 91.94 93 GLU A O 1
ATOM 724 N N . ILE A 1 94 ? 4.426 9.680 14.566 1.00 93.44 94 ILE A N 1
ATOM 725 C CA . ILE A 1 94 ? 3.288 10.504 14.134 1.00 93.44 94 ILE A CA 1
ATOM 726 C C . ILE A 1 94 ? 2.077 9.628 13.787 1.00 93.44 94 ILE A C 1
ATOM 728 O O . ILE A 1 94 ? 0.940 10.031 14.014 1.00 93.44 94 ILE A O 1
ATOM 732 N N . ASN A 1 95 ? 2.306 8.442 13.215 1.00 96.44 95 ASN A N 1
ATOM 733 C CA . ASN A 1 95 ? 1.240 7.585 12.679 1.00 96.44 95 ASN A CA 1
ATOM 734 C C . ASN A 1 95 ? 1.008 6.292 13.475 1.00 96.44 95 ASN A C 1
ATOM 736 O O . ASN A 1 95 ? 0.120 5.513 13.135 1.00 96.44 95 ASN A O 1
ATOM 740 N N . VAL A 1 96 ? 1.788 6.061 14.531 1.00 96.31 96 VAL A N 1
ATOM 741 C CA . VAL A 1 96 ? 1.740 4.839 15.341 1.00 96.31 96 VAL A CA 1
ATOM 742 C C . VAL A 1 96 ? 0.353 4.533 15.903 1.00 96.31 96 VAL A C 1
ATOM 744 O O . VAL A 1 96 ? -0.041 3.373 15.929 1.00 96.31 96 VAL A O 1
ATOM 747 N N . ASP A 1 97 ? -0.409 5.549 16.302 1.00 97.25 97 ASP A N 1
ATOM 748 C CA . ASP A 1 97 ? -1.731 5.379 16.918 1.00 97.25 97 ASP A CA 1
ATOM 749 C C . ASP A 1 97 ? -2.873 5.326 15.876 1.00 97.25 97 ASP A C 1
ATOM 751 O O . ASP A 1 97 ? -4.046 5.330 16.236 1.00 97.25 97 ASP A O 1
ATOM 755 N N . GLN A 1 98 ? -2.539 5.279 14.579 1.00 98.12 98 GLN A N 1
ATOM 756 C CA . GLN A 1 98 ? -3.499 5.285 13.464 1.00 98.12 98 GLN A CA 1
ATOM 757 C C . GLN A 1 98 ? -3.628 3.931 12.751 1.00 98.12 98 GLN A C 1
ATOM 759 O O . GLN A 1 98 ? -4.360 3.816 11.767 1.00 98.12 98 GLN A O 1
ATOM 764 N N . VAL A 1 99 ? -2.915 2.898 13.202 1.00 97.94 99 VAL A N 1
ATOM 765 C CA . VAL A 1 99 ? -2.798 1.619 12.485 1.00 97.94 99 VAL A CA 1
ATOM 766 C C . VAL A 1 99 ? -4.157 0.943 12.308 1.00 97.94 99 VAL A C 1
ATOM 768 O O . VAL A 1 99 ? -4.495 0.557 11.189 1.00 97.94 99 VAL A O 1
ATOM 771 N N . THR A 1 100 ? -4.972 0.849 13.365 1.00 97.88 100 THR A N 1
ATOM 772 C CA . THR A 1 100 ? -6.306 0.222 13.274 1.00 97.88 100 THR A CA 1
ATOM 773 C C . THR A 1 100 ? -7.219 0.957 12.291 1.00 97.88 100 THR A C 1
ATOM 775 O O . THR A 1 100 ? -7.932 0.323 11.516 1.00 97.88 100 THR A O 1
ATOM 778 N N . GLU A 1 101 ? -7.186 2.291 12.285 1.00 98.25 101 GLU A N 1
ATOM 779 C CA . GLU A 1 101 ? -8.019 3.099 11.389 1.00 98.25 101 GLU A CA 1
ATOM 780 C C . GLU A 1 101 ? -7.582 2.955 9.925 1.00 98.25 101 GLU A C 1
ATOM 782 O O . GLU A 1 101 ? -8.415 2.786 9.033 1.00 98.25 101 GLU A O 1
ATOM 787 N N . VAL A 1 102 ? -6.272 2.936 9.663 1.00 98.38 102 VAL A N 1
ATOM 788 C CA . VAL A 1 102 ? -5.750 2.664 8.318 1.00 98.38 102 VAL A CA 1
ATOM 789 C C . VAL A 1 102 ? -6.169 1.270 7.847 1.00 98.38 102 VAL A C 1
ATOM 791 O O . VAL A 1 102 ? -6.604 1.125 6.704 1.00 98.38 102 VAL A O 1
ATOM 794 N N . ILE A 1 103 ? -6.104 0.258 8.716 1.00 98.25 103 ILE A N 1
ATOM 795 C CA . ILE A 1 103 ? -6.562 -1.101 8.395 1.00 98.25 103 ILE A CA 1
ATOM 796 C C . ILE A 1 103 ? -8.056 -1.116 8.050 1.00 98.25 103 ILE A C 1
ATOM 798 O O . ILE A 1 103 ? -8.440 -1.716 7.046 1.00 98.25 103 ILE A O 1
ATOM 802 N N . ASP A 1 104 ? -8.886 -0.408 8.819 1.00 98.12 104 ASP A N 1
ATOM 803 C CA . ASP A 1 104 ? -10.313 -0.245 8.530 1.00 98.12 104 ASP A CA 1
ATOM 804 C C . ASP A 1 104 ? -10.552 0.347 7.130 1.00 98.12 104 ASP A C 1
ATOM 806 O O . ASP A 1 104 ? -11.448 -0.100 6.412 1.00 98.12 104 ASP A O 1
ATOM 810 N N . HIS A 1 105 ? -9.764 1.344 6.714 1.00 98.19 105 HIS A N 1
ATOM 811 C CA . HIS A 1 105 ? -9.837 1.873 5.350 1.00 98.19 105 HIS A CA 1
ATOM 812 C C . HIS A 1 105 ? -9.435 0.828 4.307 1.00 98.19 105 HIS A C 1
ATOM 814 O O . HIS A 1 105 ? -10.170 0.646 3.338 1.00 98.19 105 HIS A O 1
ATOM 820 N N . CYS A 1 106 ? -8.330 0.111 4.530 1.00 97.94 106 CYS A N 1
ATOM 821 C CA . CYS A 1 106 ? -7.823 -0.919 3.618 1.00 97.94 106 CYS A CA 1
ATOM 822 C C . CYS A 1 106 ? -8.832 -2.055 3.406 1.00 97.94 106 CYS A C 1
ATOM 824 O O . CYS A 1 106 ? -9.059 -2.471 2.271 1.00 97.94 106 CYS A O 1
ATOM 826 N N . ALA A 1 107 ? -9.470 -2.520 4.482 1.00 97.69 107 ALA A N 1
ATOM 827 C CA . ALA A 1 107 ? -10.486 -3.566 4.418 1.00 97.69 107 ALA A CA 1
ATOM 828 C C . ALA A 1 107 ? -11.714 -3.117 3.606 1.00 97.69 107 ALA A C 1
ATOM 830 O O . ALA A 1 107 ? -12.213 -3.865 2.770 1.00 97.69 107 ALA A O 1
ATOM 831 N N . ARG A 1 108 ? -12.170 -1.866 3.779 1.00 97.12 108 ARG A N 1
ATOM 832 C CA . ARG A 1 108 ? -13.323 -1.317 3.033 1.00 97.12 108 ARG A CA 1
ATOM 833 C C . ARG A 1 108 ? -13.083 -1.191 1.529 1.00 97.12 108 ARG A C 1
ATOM 835 O O . ARG A 1 108 ? -14.047 -1.226 0.769 1.00 97.12 108 ARG A O 1
ATOM 842 N N . VAL A 1 109 ? -11.832 -1.020 1.104 1.00 97.69 109 VAL A N 1
ATOM 843 C CA . VAL A 1 109 ? -11.447 -0.981 -0.319 1.00 97.69 109 VAL A CA 1
ATOM 844 C C . VAL A 1 109 ? -10.948 -2.332 -0.837 1.00 97.69 109 VAL A C 1
ATOM 846 O O . VAL A 1 109 ? -10.415 -2.398 -1.940 1.00 97.69 109 VAL A O 1
ATOM 849 N N . ASN A 1 110 ? -11.140 -3.402 -0.058 1.00 97.62 110 ASN A N 1
ATOM 850 C CA . ASN A 1 110 ? -10.812 -4.778 -0.418 1.00 97.62 110 ASN A CA 1
ATOM 851 C C . ASN A 1 110 ? -9.323 -5.002 -0.748 1.00 97.62 110 ASN A C 1
ATOM 853 O O . ASN A 1 110 ? -8.972 -5.733 -1.675 1.00 97.62 110 ASN A O 1
ATOM 857 N N . ALA A 1 111 ? -8.427 -4.358 0.011 1.00 97.88 111 ALA A N 1
ATOM 858 C CA . ALA A 1 111 ? -7.010 -4.707 -0.027 1.00 97.88 111 ALA A CA 1
ATOM 859 C C . ALA A 1 111 ? -6.817 -6.176 0.390 1.00 97.88 111 ALA A C 1
ATOM 861 O O . ALA A 1 111 ? -7.493 -6.668 1.288 1.00 97.88 111 ALA A O 1
ATOM 862 N N . ALA A 1 112 ? -5.864 -6.871 -0.231 1.00 96.88 112 ALA A N 1
ATOM 863 C CA . ALA A 1 112 ? -5.633 -8.289 0.036 1.00 96.88 112 ALA A CA 1
ATOM 864 C C . ALA A 1 112 ? -4.784 -8.510 1.296 1.00 96.88 112 ALA A C 1
ATOM 866 O O . ALA A 1 112 ? -5.037 -9.428 2.078 1.00 96.88 112 ALA A O 1
ATOM 867 N N . ILE A 1 113 ? -3.754 -7.679 1.486 1.00 97.25 113 ILE A N 1
ATOM 868 C CA . ILE A 1 113 ? -2.792 -7.810 2.586 1.00 97.25 113 ILE A CA 1
ATOM 869 C C . ILE A 1 113 ? -2.499 -6.435 3.184 1.00 97.25 113 ILE A C 1
ATOM 871 O O . ILE A 1 113 ? -2.296 -5.472 2.448 1.00 97.25 113 ILE A O 1
ATOM 875 N N . PHE A 1 114 ? -2.393 -6.352 4.508 1.00 97.69 114 PHE A N 1
ATOM 876 C CA . PHE A 1 114 ? -1.843 -5.197 5.213 1.00 97.69 114 PHE A CA 1
ATOM 877 C C . PHE A 1 114 ? -0.565 -5.586 5.958 1.00 97.69 114 PHE A C 1
ATOM 879 O O . PHE A 1 114 ? -0.544 -6.572 6.694 1.00 97.69 114 PHE A O 1
ATOM 886 N N . ARG A 1 115 ? 0.494 -4.788 5.802 1.00 95.19 115 ARG A N 1
ATOM 887 C CA . ARG A 1 115 ? 1.750 -4.925 6.553 1.00 95.19 115 ARG A CA 1
ATOM 888 C C . ARG A 1 115 ? 2.170 -3.589 7.153 1.00 95.19 115 ARG A C 1
ATOM 890 O O . ARG A 1 115 ? 2.170 -2.565 6.469 1.00 95.19 115 ARG A O 1
ATOM 897 N N . ALA A 1 116 ? 2.607 -3.625 8.404 1.00 93.25 116 ALA A N 1
ATOM 898 C CA . ALA A 1 116 ? 3.261 -2.507 9.066 1.00 93.25 116 ALA A CA 1
ATOM 899 C C . ALA A 1 116 ? 4.749 -2.830 9.249 1.00 93.25 116 ALA A C 1
ATOM 901 O O . ALA A 1 116 ? 5.096 -3.950 9.610 1.00 93.25 116 ALA A O 1
ATOM 902 N N . GLY A 1 117 ? 5.626 -1.864 8.982 1.00 88.56 117 GLY A N 1
ATOM 903 C CA . GLY A 1 117 ? 7.071 -2.028 9.149 1.00 88.56 117 GLY A CA 1
ATOM 904 C C . GLY A 1 117 ? 7.718 -0.807 9.788 1.00 88.56 117 GLY A C 1
ATOM 905 O O . GLY A 1 117 ? 7.198 0.307 9.692 1.00 88.56 117 GLY A O 1
ATOM 906 N N . LYS A 1 118 ? 8.868 -1.005 10.438 1.00 86.06 118 LYS A N 1
ATOM 907 C CA . LYS A 1 118 ? 9.630 0.084 11.064 1.00 86.06 118 LYS A CA 1
ATOM 908 C C . LYS A 1 118 ? 10.230 1.011 10.007 1.00 86.06 118 LYS A C 1
ATOM 910 O O . LYS A 1 118 ? 10.679 0.570 8.947 1.00 86.06 118 LYS A O 1
ATOM 915 N N . THR A 1 119 ? 10.317 2.301 10.327 1.00 81.00 119 THR A N 1
ATOM 916 C CA . THR A 1 119 ? 11.214 3.204 9.598 1.00 81.00 119 THR A CA 1
ATOM 917 C C . THR A 1 119 ? 12.660 2.777 9.857 1.00 81.00 119 THR A C 1
ATOM 919 O O . THR A 1 119 ? 13.074 2.655 11.007 1.00 81.00 119 THR A O 1
ATOM 922 N N . LEU A 1 120 ? 13.439 2.556 8.797 1.00 79.00 120 LEU A N 1
ATOM 923 C CA . LEU A 1 120 ? 14.848 2.162 8.892 1.00 79.00 120 LEU A CA 1
ATOM 924 C C . LEU A 1 120 ? 15.770 3.359 8.635 1.00 79.00 120 LEU A C 1
ATOM 926 O O . LEU A 1 120 ? 15.455 4.224 7.814 1.00 79.00 120 LEU A O 1
ATOM 930 N N . SER A 1 121 ? 16.934 3.385 9.292 1.00 77.25 121 SER A N 1
ATOM 931 C CA . SER A 1 121 ? 17.948 4.439 9.126 1.00 77.25 121 SER A CA 1
ATOM 932 C C . SER A 1 121 ? 18.730 4.275 7.819 1.00 77.25 121 SER A C 1
ATOM 934 O O . SER A 1 121 ? 19.907 3.921 7.793 1.00 77.25 121 SER A O 1
ATOM 936 N N . VAL A 1 122 ? 18.049 4.488 6.695 1.00 76.44 122 VAL A N 1
ATOM 937 C CA . VAL A 1 122 ? 18.614 4.375 5.346 1.00 76.44 122 VAL A CA 1
ATOM 938 C C . VAL A 1 122 ? 18.149 5.531 4.461 1.00 76.44 122 VAL A C 1
ATOM 940 O O . VAL A 1 122 ? 17.073 6.103 4.640 1.00 76.44 122 VAL A O 1
ATOM 943 N N . GLY A 1 123 ? 18.970 5.902 3.477 1.00 77.56 123 GLY A N 1
ATOM 944 C CA . GLY A 1 123 ? 18.647 6.983 2.545 1.00 77.56 123 GLY A CA 1
ATOM 945 C C . GLY A 1 123 ? 18.381 8.315 3.257 1.00 77.56 123 GLY A C 1
ATOM 946 O O . GLY A 1 123 ? 19.168 8.742 4.100 1.00 77.56 123 GLY A O 1
ATOM 947 N N . ARG A 1 124 ? 17.271 8.988 2.921 1.00 75.00 124 ARG A N 1
ATOM 948 C CA . ARG A 1 124 ? 16.907 10.285 3.525 1.00 75.00 124 ARG A CA 1
ATOM 949 C C . ARG A 1 124 ? 16.526 10.185 4.999 1.00 75.00 124 ARG A C 1
ATOM 951 O O . ARG A 1 124 ? 16.742 11.154 5.717 1.00 75.00 124 ARG A O 1
ATOM 958 N N . ALA A 1 125 ? 16.035 9.028 5.443 1.00 75.50 125 ALA A N 1
ATOM 959 C CA . ALA A 1 125 ? 15.635 8.806 6.829 1.00 75.50 125 ALA A CA 1
ATOM 960 C C . ALA A 1 125 ? 16.822 8.807 7.806 1.00 75.50 125 ALA A C 1
ATOM 962 O O . ALA A 1 125 ? 16.609 8.912 9.004 1.00 75.50 125 ALA A O 1
ATOM 963 N N . THR A 1 126 ? 18.066 8.746 7.312 1.00 74.81 126 THR A N 1
ATOM 964 C CA . THR A 1 126 ? 19.274 8.920 8.142 1.00 74.81 126 THR A CA 1
ATOM 965 C C . THR A 1 126 ? 19.351 10.307 8.781 1.00 74.81 126 THR A C 1
ATOM 967 O O . THR A 1 126 ? 19.902 10.464 9.870 1.00 74.81 126 THR A O 1
ATOM 970 N N . LYS A 1 127 ? 18.784 11.327 8.125 1.00 72.56 127 LYS A N 1
ATOM 971 C CA . LYS A 1 127 ? 18.711 12.680 8.671 1.00 72.56 127 LYS A CA 1
ATOM 972 C C . LYS A 1 127 ? 17.594 12.720 9.709 1.00 72.56 127 LYS A C 1
ATOM 974 O O . LYS A 1 127 ? 16.434 12.543 9.356 1.00 72.56 127 LYS A O 1
ATOM 979 N N . ASN A 1 128 ? 17.956 12.982 10.964 1.00 70.88 128 ASN A N 1
ATOM 980 C CA . ASN A 1 128 ? 17.047 12.993 12.116 1.00 70.88 128 ASN A CA 1
ATOM 981 C C . ASN A 1 128 ? 16.400 11.628 12.410 1.00 70.88 128 ASN A C 1
ATOM 983 O O . ASN A 1 128 ? 15.270 11.574 12.890 1.00 70.88 128 ASN A O 1
ATOM 987 N N . PHE A 1 129 ? 17.108 10.527 12.125 1.00 79.25 129 PHE A N 1
ATOM 988 C CA . PHE A 1 129 ? 16.622 9.198 12.480 1.00 79.25 129 PHE A CA 1
ATOM 989 C C . PHE A 1 129 ? 16.423 9.086 13.994 1.00 79.25 129 PHE A C 1
ATOM 991 O O . PHE A 1 129 ? 17.367 9.265 14.766 1.00 79.25 129 PHE A O 1
ATOM 998 N N . LYS A 1 130 ? 15.212 8.709 14.399 1.00 78.50 130 LYS A N 1
ATOM 999 C CA . LYS A 1 130 ? 14.919 8.234 15.746 1.00 78.50 130 LYS A CA 1
ATOM 1000 C C . LYS A 1 130 ? 14.388 6.812 15.624 1.00 78.50 130 LYS A C 1
ATOM 1002 O O . LYS A 1 130 ? 13.432 6.567 14.890 1.00 78.50 130 LYS A O 1
ATOM 1007 N N . ALA A 1 131 ? 15.047 5.876 16.304 1.00 83.19 131 ALA A N 1
ATOM 1008 C CA . ALA A 1 131 ? 14.556 4.510 16.387 1.00 83.19 131 ALA A CA 1
ATOM 1009 C C . ALA A 1 131 ? 13.200 4.502 17.100 1.00 83.19 131 ALA A C 1
ATOM 1011 O O . ALA A 1 131 ? 13.002 5.241 18.065 1.00 83.19 131 ALA A O 1
ATOM 1012 N N . LEU A 1 132 ? 12.283 3.666 16.620 1.00 85.62 132 LEU A N 1
ATOM 1013 C CA . LEU A 1 132 ? 10.968 3.531 17.228 1.00 85.62 132 LEU A CA 1
ATOM 1014 C C . LEU A 1 132 ? 11.123 2.941 18.637 1.00 85.62 132 LEU A C 1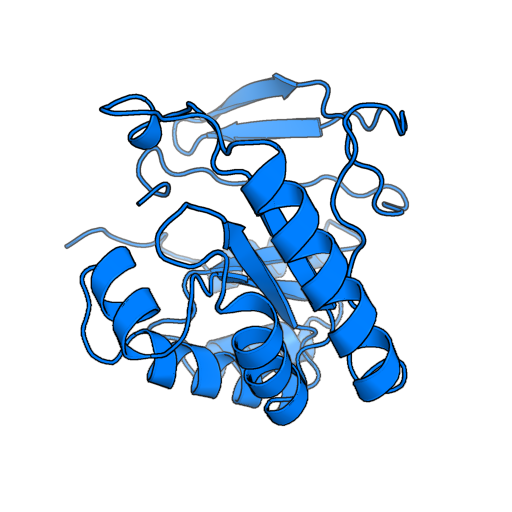
ATOM 1016 O O . LEU A 1 132 ? 11.759 1.904 18.815 1.00 85.62 132 LEU A O 1
ATOM 1020 N N . GLU A 1 133 ? 10.582 3.615 19.648 1.00 89.44 133 GLU A N 1
ATOM 1021 C CA . GLU A 1 133 ? 10.657 3.125 21.027 1.00 89.44 133 GLU A CA 1
ATOM 1022 C C . GLU A 1 133 ? 9.810 1.854 21.208 1.00 89.44 133 GLU A C 1
ATOM 1024 O O . GLU A 1 133 ? 8.758 1.693 20.589 1.00 89.44 133 GLU A O 1
ATOM 1029 N N . LYS A 1 134 ? 10.216 0.964 22.123 1.00 88.56 134 LYS A N 1
ATOM 1030 C CA . LYS A 1 134 ? 9.496 -0.299 22.386 1.00 88.56 134 LYS A CA 1
ATOM 1031 C C . LYS A 1 134 ? 8.025 -0.096 22.766 1.00 88.56 134 LYS A C 1
ATOM 1033 O O . LYS A 1 134 ? 7.186 -0.927 22.435 1.00 88.56 134 LYS A O 1
ATOM 1038 N N . SER A 1 135 ? 7.709 1.003 23.448 1.00 92.25 135 SER A N 1
ATOM 1039 C CA . SER A 1 135 ? 6.337 1.366 23.821 1.00 92.25 135 SER A CA 1
ATOM 1040 C C . SER A 1 135 ? 5.455 1.616 22.591 1.00 92.25 135 SER A C 1
ATOM 1042 O O . SER A 1 135 ? 4.297 1.204 22.573 1.00 92.25 135 SER A O 1
ATOM 1044 N N . PHE A 1 136 ? 6.002 2.237 21.542 1.00 93.00 136 PHE A N 1
ATOM 1045 C CA . PHE A 1 136 ? 5.325 2.421 20.261 1.00 93.00 136 PHE A CA 1
ATOM 1046 C C . PHE A 1 136 ? 5.132 1.084 19.538 1.00 93.00 136 PHE A C 1
ATOM 1048 O O . PHE A 1 136 ? 4.044 0.826 19.032 1.00 93.00 136 PHE A O 1
ATOM 1055 N N . GLU A 1 137 ? 6.136 0.201 19.544 1.00 91.81 137 GLU A N 1
ATOM 1056 C CA . GLU A 1 137 ? 6.011 -1.139 18.946 1.00 91.81 137 GLU A CA 1
ATOM 1057 C C . GLU A 1 137 ? 4.868 -1.948 19.577 1.00 91.81 137 GLU A C 1
ATOM 1059 O O . GLU A 1 137 ? 4.038 -2.511 18.865 1.00 91.81 137 GLU A O 1
ATOM 1064 N N . GLN A 1 138 ? 4.762 -1.930 20.909 1.00 93.19 138 GLN A N 1
ATOM 1065 C CA . GLN A 1 138 ? 3.670 -2.585 21.639 1.00 93.19 138 GLN A CA 1
ATOM 1066 C C . GLN A 1 138 ? 2.293 -2.018 21.263 1.00 93.19 138 GLN A C 1
ATOM 1068 O O . GLN A 1 138 ? 1.319 -2.768 21.156 1.00 93.19 138 GLN A O 1
ATOM 1073 N N . ARG A 1 139 ? 2.197 -0.702 21.020 1.00 95.19 139 ARG A N 1
ATOM 1074 C CA . ARG A 1 139 ? 0.952 -0.080 20.542 1.00 95.19 139 ARG A CA 1
ATOM 1075 C C . ARG A 1 139 ? 0.577 -0.540 19.139 1.00 95.19 139 ARG A C 1
ATOM 1077 O O . ARG A 1 139 ? -0.602 -0.797 18.900 1.00 95.19 139 ARG A O 1
ATOM 1084 N N . VAL A 1 140 ? 1.543 -0.683 18.230 1.00 95.50 140 VAL A N 1
ATOM 1085 C CA . VAL A 1 140 ? 1.285 -1.246 16.893 1.00 95.50 140 VAL A CA 1
ATOM 1086 C C . VAL A 1 140 ? 0.800 -2.686 17.003 1.00 95.50 140 VAL A C 1
ATOM 1088 O O . VAL A 1 140 ? -0.219 -3.029 16.412 1.00 95.50 140 VAL A O 1
ATOM 1091 N N . GLN A 1 141 ? 1.481 -3.517 17.794 1.00 94.69 141 GLN A N 1
ATOM 1092 C CA . GLN A 1 141 ? 1.111 -4.922 17.994 1.00 94.69 141 GLN A CA 1
ATOM 1093 C C . GLN A 1 141 ? -0.320 -5.073 18.522 1.00 94.69 141 GLN A C 1
ATOM 1095 O O . GLN A 1 141 ? -1.098 -5.855 17.976 1.00 94.69 141 GLN A O 1
ATOM 1100 N N . SER A 1 142 ? -0.690 -4.281 19.534 1.00 95.69 142 SER A N 1
ATOM 1101 C CA . SER A 1 142 ? -2.051 -4.272 20.085 1.00 95.69 142 SER A CA 1
ATOM 1102 C C . SER A 1 142 ? -3.094 -3.897 19.026 1.00 95.69 142 SER A C 1
ATOM 1104 O O . SER A 1 142 ? -4.116 -4.569 18.894 1.00 95.69 142 SER A O 1
ATOM 1106 N N . GLN A 1 143 ? -2.816 -2.878 18.208 1.00 97.25 143 GLN A N 1
ATOM 1107 C CA . GLN A 1 143 ? -3.706 -2.462 17.119 1.00 97.25 143 GLN A CA 1
ATOM 1108 C C . GLN A 1 143 ? -3.843 -3.526 16.021 1.00 97.25 143 GLN A C 1
ATOM 1110 O O . GLN A 1 143 ? -4.960 -3.821 15.597 1.00 97.25 143 GLN A O 1
ATOM 1115 N N . LEU A 1 144 ? -2.741 -4.162 15.603 1.00 95.62 144 LEU A N 1
ATOM 1116 C CA . LEU A 1 144 ? -2.768 -5.267 14.635 1.00 95.62 144 LEU A CA 1
ATOM 1117 C C . LEU A 1 144 ? -3.617 -6.437 15.152 1.00 95.62 144 LEU A C 1
ATOM 1119 O O . LEU A 1 144 ? -4.454 -6.967 14.419 1.00 95.62 144 LEU A O 1
ATOM 1123 N N . GLN A 1 145 ? -3.453 -6.806 16.426 1.00 94.00 145 GLN A N 1
ATOM 1124 C CA . GLN A 1 145 ? -4.230 -7.877 17.050 1.00 94.00 145 GLN A CA 1
ATOM 1125 C C . GLN A 1 145 ? -5.727 -7.541 17.101 1.00 94.00 145 GLN A C 1
ATOM 1127 O O . GLN A 1 145 ? -6.557 -8.391 16.770 1.00 94.00 145 GLN A O 1
ATOM 1132 N N . GLN A 1 146 ? -6.084 -6.313 17.486 1.00 94.06 146 GLN A N 1
ATOM 1133 C CA . GLN A 1 146 ? -7.478 -5.857 17.506 1.00 94.06 146 GLN A CA 1
ATOM 1134 C C . GLN A 1 146 ? -8.095 -5.878 16.104 1.00 94.06 146 GLN A C 1
ATOM 1136 O O . GLN A 1 146 ? -9.203 -6.383 15.917 1.00 94.06 146 GLN A O 1
ATOM 1141 N N . ALA A 1 147 ? -7.367 -5.374 15.107 1.00 95.19 147 ALA A N 1
ATOM 1142 C CA . ALA A 1 147 ? -7.850 -5.308 13.736 1.00 95.19 147 ALA A CA 1
ATOM 1143 C C . ALA A 1 147 ? -8.046 -6.700 13.113 1.00 95.19 147 ALA A C 1
ATOM 1145 O O . ALA A 1 147 ? -9.007 -6.900 12.372 1.00 95.19 147 ALA A O 1
ATOM 1146 N N . ARG A 1 148 ? -7.212 -7.687 13.467 1.00 92.75 148 ARG A N 1
ATOM 1147 C CA . ARG A 1 148 ? -7.411 -9.086 13.051 1.00 92.75 148 ARG A CA 1
ATOM 1148 C C . ARG A 1 148 ? -8.721 -9.665 13.534 1.00 92.75 148 ARG A C 1
ATOM 1150 O O . ARG A 1 148 ? -9.470 -10.187 12.723 1.00 92.75 148 ARG A O 1
ATOM 1157 N N . HIS A 1 149 ? -9.044 -9.503 14.816 1.00 90.38 149 HIS A N 1
ATOM 1158 C CA . HIS A 1 149 ? -10.319 -9.996 15.349 1.00 90.38 149 HIS A CA 1
ATOM 1159 C C . HIS A 1 149 ? -11.524 -9.427 14.587 1.00 90.38 149 HIS A C 1
ATOM 1161 O O . HIS A 1 149 ? -12.560 -10.079 14.495 1.00 90.38 149 HIS A O 1
ATOM 1167 N N . LYS A 1 150 ? -11.383 -8.222 14.026 1.00 94.50 150 LYS A N 1
ATOM 1168 C CA . LYS A 1 150 ? -12.424 -7.546 13.253 1.00 94.50 150 LYS A CA 1
ATOM 1169 C C . LYS A 1 150 ? -12.464 -7.958 11.773 1.00 94.50 150 LYS A C 1
ATOM 1171 O O . LYS A 1 150 ? -13.556 -8.034 11.217 1.00 94.50 150 LYS A O 1
ATOM 1176 N N . TRP A 1 151 ? -11.315 -8.204 11.137 1.00 93.62 151 TRP A N 1
ATOM 1177 C CA . TRP A 1 151 ? -11.198 -8.321 9.672 1.00 93.62 151 TRP A CA 1
ATOM 1178 C C . TRP A 1 151 ? -10.577 -9.625 9.146 1.00 93.62 151 TRP A C 1
ATOM 1180 O O . TRP A 1 151 ? -10.346 -9.711 7.943 1.00 93.62 151 TRP A O 1
ATOM 1190 N N . ASP A 1 152 ? -10.348 -10.640 9.984 1.00 81.50 152 ASP A N 1
ATOM 1191 C CA . ASP A 1 152 ? -9.638 -11.894 9.641 1.00 81.50 152 ASP A CA 1
ATOM 1192 C C . ASP A 1 152 ? -10.096 -12.567 8.329 1.00 81.50 152 ASP A C 1
ATOM 1194 O O . ASP A 1 152 ? -9.295 -13.116 7.582 1.00 81.50 152 ASP A O 1
ATOM 1198 N N . GLN A 1 153 ? -11.387 -12.475 8.001 1.00 85.19 153 GLN A N 1
ATOM 1199 C CA . GLN A 1 153 ? -11.969 -13.089 6.799 1.00 85.19 153 GLN A CA 1
ATOM 1200 C C . GLN A 1 153 ? -11.877 -12.220 5.528 1.00 85.19 153 GLN A C 1
ATOM 1202 O O . GLN A 1 153 ? -12.213 -12.691 4.446 1.00 85.19 153 GLN A O 1
ATOM 1207 N N . HIS A 1 154 ? -11.472 -10.952 5.648 1.00 89.75 154 HIS A N 1
ATOM 1208 C CA . HIS A 1 154 ? -11.526 -9.957 4.565 1.00 89.75 154 HIS A CA 1
ATOM 1209 C C . HIS A 1 154 ? -10.158 -9.368 4.207 1.00 89.75 154 HIS A C 1
ATOM 1211 O O . HIS A 1 154 ? -9.977 -8.883 3.096 1.00 89.75 154 HIS A O 1
ATOM 1217 N N . LEU A 1 155 ? -9.204 -9.379 5.140 1.00 95.19 155 LEU A N 1
ATOM 1218 C CA . LEU A 1 155 ? -7.890 -8.772 4.958 1.00 95.19 155 LEU A CA 1
ATOM 1219 C C . LEU A 1 155 ? -6.840 -9.576 5.723 1.00 95.19 155 LEU A C 1
ATOM 1221 O O . LEU A 1 155 ? -6.926 -9.719 6.942 1.00 95.19 155 LEU A O 1
ATOM 1225 N N . ASN A 1 156 ? -5.803 -10.035 5.024 1.00 95.75 156 ASN A N 1
ATOM 1226 C CA . ASN A 1 156 ? -4.677 -10.694 5.673 1.00 95.75 156 ASN A CA 1
ATOM 1227 C C . ASN A 1 156 ? -3.751 -9.647 6.315 1.00 95.75 156 ASN A C 1
ATOM 1229 O O . ASN A 1 156 ? -3.073 -8.884 5.625 1.00 95.75 156 ASN A O 1
ATOM 1233 N N . ILE A 1 157 ? -3.721 -9.595 7.644 1.00 94.50 157 ILE A N 1
ATOM 1234 C CA . ILE A 1 157 ? -2.913 -8.637 8.407 1.00 94.50 157 ILE A CA 1
ATOM 1235 C C . ILE A 1 157 ? -1.631 -9.334 8.861 1.00 94.50 157 ILE A C 1
ATOM 1237 O O . ILE A 1 157 ? -1.682 -10.211 9.723 1.00 94.50 157 ILE A O 1
ATOM 1241 N N . ILE A 1 158 ? -0.482 -8.920 8.328 1.00 92.12 158 ILE A N 1
ATOM 1242 C CA . ILE A 1 158 ? 0.834 -9.501 8.637 1.00 92.12 158 ILE A CA 1
ATOM 1243 C C . ILE A 1 158 ? 1.263 -9.165 10.069 1.00 92.12 158 ILE A C 1
ATOM 1245 O O . ILE A 1 158 ? 0.972 -8.079 10.576 1.00 92.12 158 ILE A O 1
ATOM 1249 N N . ASP A 1 159 ? 1.926 -10.120 10.729 1.00 87.69 159 ASP A N 1
ATOM 1250 C CA . ASP A 1 159 ? 2.477 -9.934 12.073 1.00 87.69 159 ASP A CA 1
ATOM 1251 C C . ASP A 1 159 ? 3.513 -8.818 12.098 1.00 87.69 159 ASP A C 1
ATOM 1253 O O . ASP A 1 159 ? 4.225 -8.571 11.125 1.00 87.69 159 ASP A O 1
ATOM 1257 N N . TRP A 1 160 ? 3.601 -8.140 13.240 1.00 87.62 160 TRP A N 1
ATOM 1258 C CA . TRP A 1 160 ? 4.706 -7.226 13.473 1.00 87.62 160 TRP A CA 1
ATOM 1259 C C . TRP A 1 160 ? 6.012 -8.019 13.463 1.00 87.62 160 TRP A C 1
ATOM 1261 O O . TRP A 1 160 ? 6.178 -8.947 14.254 1.00 87.62 160 TRP A O 1
ATOM 1271 N N . GLU A 1 161 ? 6.925 -7.659 12.563 1.00 72.44 161 GLU A N 1
ATOM 1272 C CA . GLU A 1 161 ? 8.201 -8.355 12.424 1.00 72.44 161 GLU A CA 1
ATOM 1273 C C . GLU A 1 161 ? 9.004 -8.266 13.736 1.00 72.44 161 GLU A C 1
ATOM 1275 O O . GLU A 1 161 ? 9.329 -7.180 14.228 1.00 72.44 161 GLU A O 1
ATOM 1280 N N . HIS A 1 162 ? 9.339 -9.432 14.289 1.00 55.62 162 HIS A N 1
ATOM 1281 C CA . HIS A 1 162 ? 10.365 -9.596 15.311 1.00 55.62 162 HIS A CA 1
ATOM 1282 C C . HIS A 1 162 ? 11.667 -9.986 14.604 1.00 55.62 162 HIS A C 1
ATOM 1284 O O . HIS A 1 162 ? 11.648 -10.842 13.728 1.00 55.62 162 HIS A O 1
ATOM 1290 N N . GLU A 1 163 ? 12.801 -9.388 14.978 1.00 48.59 163 GLU A N 1
ATOM 1291 C CA . GLU A 1 163 ? 14.113 -9.588 14.326 1.00 48.59 163 GLU A CA 1
ATOM 1292 C C . GLU A 1 163 ? 14.622 -11.053 14.310 1.00 48.59 163 GLU A C 1
ATOM 1294 O O . GLU A 1 163 ? 15.655 -11.329 13.707 1.00 48.59 163 GLU A O 1
ATOM 1299 N N . GLU A 1 164 ? 13.922 -11.999 14.946 1.00 38.94 164 GLU A N 1
ATOM 1300 C CA . GLU A 1 164 ? 14.414 -13.354 15.238 1.00 38.94 164 GLU A CA 1
ATOM 1301 C C . GLU A 1 164 ? 13.855 -14.481 14.357 1.00 38.94 164 GLU A C 1
ATOM 1303 O O . GLU A 1 164 ? 14.353 -15.608 14.428 1.00 38.94 164 GLU A O 1
ATOM 1308 N N . SER A 1 165 ? 12.854 -14.236 13.512 1.00 34.38 165 SER A N 1
ATOM 1309 C CA . SER A 1 165 ? 12.320 -15.298 12.659 1.00 34.38 165 SER A CA 1
ATOM 1310 C C . SER A 1 165 ? 13.175 -15.379 11.380 1.00 34.38 165 SER A C 1
ATOM 1312 O O . SER A 1 165 ? 13.267 -14.433 10.605 1.00 34.38 165 SER A O 1
ATOM 1314 N N . SER A 1 166 ? 13.957 -16.456 11.257 1.00 32.59 166 SER A N 1
ATOM 1315 C CA . SER A 1 166 ? 15.081 -16.572 10.322 1.00 32.59 166 SER A CA 1
ATOM 1316 C C . SER A 1 166 ? 14.790 -17.535 9.172 1.00 32.59 166 SER A C 1
ATOM 1318 O O . SER A 1 166 ? 15.274 -18.665 9.149 1.00 32.59 166 SER A O 1
ATOM 1320 N N . PHE A 1 167 ? 14.092 -17.063 8.142 1.00 36.81 167 PHE A N 1
ATOM 1321 C CA . PHE A 1 167 ? 14.262 -17.597 6.794 1.00 36.81 167 PHE A CA 1
ATOM 1322 C C . PHE A 1 167 ? 15.231 -16.709 6.012 1.00 36.81 167 PHE A C 1
ATOM 1324 O O . PHE A 1 167 ? 14.934 -15.578 5.621 1.00 36.81 167 PHE A O 1
ATOM 1331 N N . THR A 1 168 ? 16.436 -17.226 5.760 1.00 37.69 168 THR A N 1
ATOM 1332 C CA . THR A 1 168 ? 17.366 -16.588 4.827 1.00 37.69 168 THR A CA 1
ATOM 1333 C C . THR A 1 168 ? 16.854 -16.801 3.414 1.00 37.69 168 THR A C 1
ATOM 1335 O O . THR A 1 168 ? 17.005 -17.887 2.854 1.00 37.69 168 THR A O 1
ATOM 1338 N N . THR A 1 169 ? 16.264 -15.764 2.832 1.00 51.53 169 THR A N 1
ATOM 1339 C CA . THR A 1 169 ? 15.997 -15.740 1.396 1.00 51.53 169 THR A CA 1
ATOM 1340 C C . THR A 1 169 ? 17.088 -14.916 0.720 1.00 51.53 169 THR A C 1
ATOM 1342 O O . THR A 1 169 ? 17.367 -13.778 1.111 1.00 51.53 169 THR A O 1
ATOM 1345 N N . ASP A 1 170 ? 17.749 -15.509 -0.272 1.00 58.94 170 ASP A N 1
ATOM 1346 C CA . ASP A 1 170 ? 18.732 -14.806 -1.090 1.00 58.94 170 ASP A CA 1
ATOM 1347 C C . ASP A 1 170 ? 18.009 -13.832 -2.025 1.00 58.94 170 ASP A C 1
ATOM 1349 O O . ASP A 1 170 ? 17.150 -14.230 -2.815 1.00 58.94 170 ASP A O 1
ATOM 1353 N N . PHE A 1 171 ? 18.374 -12.550 -1.962 1.00 68.19 171 PHE A N 1
ATOM 1354 C CA . PHE A 1 171 ? 17.820 -11.523 -2.839 1.00 68.19 171 PHE A CA 1
ATOM 1355 C C . PHE A 1 171 ? 18.924 -10.717 -3.523 1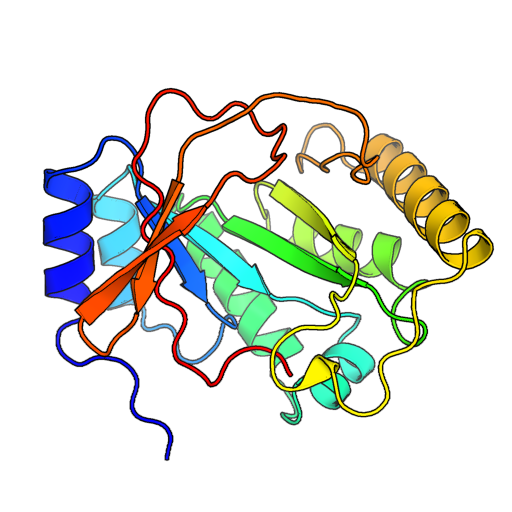.00 68.19 171 PHE A C 1
ATOM 1357 O O . PHE A 1 171 ? 19.995 -10.453 -2.966 1.00 68.19 171 PHE A O 1
ATOM 1364 N N . LEU A 1 172 ? 18.624 -10.279 -4.744 1.00 69.94 172 LEU A N 1
ATOM 1365 C CA . LEU A 1 172 ? 19.450 -9.358 -5.514 1.00 69.94 172 LEU A CA 1
ATOM 1366 C C . LEU A 1 172 ? 18.707 -8.033 -5.668 1.00 69.94 172 LEU A C 1
ATOM 1368 O O . LEU A 1 172 ? 17.562 -7.997 -6.114 1.00 69.94 172 LEU A O 1
ATOM 1372 N N . TYR A 1 173 ? 19.380 -6.937 -5.338 1.00 72.50 173 TYR A N 1
ATOM 1373 C CA . TYR A 1 173 ? 18.893 -5.587 -5.589 1.00 72.50 173 TYR A CA 1
ATOM 1374 C C . TYR A 1 173 ? 19.622 -5.006 -6.793 1.00 72.50 173 TYR A C 1
ATOM 1376 O O . TYR A 1 173 ? 20.839 -4.840 -6.755 1.00 72.50 173 TYR A O 1
ATOM 1384 N N . ALA A 1 174 ? 18.879 -4.667 -7.844 1.00 77.00 174 ALA A N 1
ATOM 1385 C CA . ALA A 1 174 ? 19.405 -3.962 -9.005 1.00 77.00 174 ALA A CA 1
ATOM 1386 C C . ALA A 1 174 ? 18.961 -2.494 -8.970 1.00 77.00 174 ALA A C 1
ATOM 1388 O O . ALA A 1 174 ? 17.769 -2.181 -8.915 1.00 77.00 174 ALA A O 1
ATOM 1389 N N . TRP A 1 175 ? 19.929 -1.584 -9.003 1.00 73.62 175 TRP A N 1
ATOM 1390 C CA . TRP A 1 175 ? 19.686 -0.148 -9.089 1.00 73.62 175 TRP A CA 1
ATOM 1391 C C . TRP A 1 175 ? 19.441 0.285 -10.531 1.00 73.62 175 TRP A C 1
ATOM 1393 O O . TRP A 1 175 ? 19.937 -0.329 -11.471 1.00 73.62 175 TRP A O 1
ATOM 1403 N N . LEU A 1 176 ? 18.779 1.432 -10.709 1.00 73.31 176 LEU A N 1
ATOM 1404 C CA . LEU A 1 176 ? 18.600 2.049 -12.033 1.00 73.31 176 LEU A CA 1
ATOM 1405 C C . LEU A 1 176 ? 19.926 2.369 -12.749 1.00 73.31 176 LEU A C 1
ATOM 1407 O O . LEU A 1 176 ? 19.935 2.530 -13.963 1.00 73.31 176 LEU A O 1
ATOM 1411 N N . SER A 1 177 ? 21.040 2.467 -12.018 1.00 73.56 177 SER A N 1
ATOM 1412 C CA . SER A 1 177 ? 22.386 2.613 -12.588 1.00 73.56 177 SER A CA 1
ATOM 1413 C C . SER A 1 177 ? 22.971 1.307 -13.143 1.00 73.56 177 SER A C 1
ATOM 1415 O O . SER A 1 177 ? 24.082 1.327 -13.660 1.00 73.56 177 SER A O 1
ATOM 1417 N N . GLY A 1 178 ? 22.272 0.177 -13.000 1.00 73.62 178 GLY A N 1
ATOM 1418 C CA . GLY A 1 178 ? 22.763 -1.156 -13.359 1.00 73.62 178 GLY A CA 1
ATOM 1419 C C . GLY A 1 178 ? 23.625 -1.822 -12.282 1.00 73.62 178 GLY A C 1
ATOM 1420 O O . GLY A 1 178 ? 24.060 -2.953 -12.471 1.00 73.62 178 GLY A O 1
ATOM 1421 N N . LEU A 1 179 ? 23.864 -1.160 -11.143 1.00 66.44 179 LEU A N 1
ATOM 1422 C CA . LEU A 1 179 ? 24.594 -1.760 -10.023 1.00 66.44 179 LEU A CA 1
ATOM 1423 C C . LEU A 1 179 ? 23.740 -2.836 -9.348 1.00 66.44 179 LEU A C 1
ATOM 1425 O O . LEU A 1 179 ? 22.609 -2.562 -8.942 1.00 66.44 179 LEU A O 1
ATOM 1429 N N . VAL A 1 180 ? 24.303 -4.033 -9.192 1.00 69.56 180 VAL A N 1
ATOM 1430 C CA . VAL A 1 180 ? 23.658 -5.168 -8.525 1.00 69.56 180 VAL A CA 1
ATOM 1431 C C . VAL A 1 180 ? 24.330 -5.419 -7.181 1.00 69.56 180 VAL A C 1
ATOM 1433 O O . VAL A 1 180 ? 25.552 -5.527 -7.103 1.00 69.56 180 VAL A O 1
ATOM 1436 N N . TYR A 1 181 ? 23.524 -5.531 -6.130 1.00 68.88 181 TYR A N 1
ATOM 1437 C CA . TYR A 1 181 ? 23.963 -5.880 -4.784 1.00 68.88 181 TYR A CA 1
ATOM 1438 C C . TYR A 1 181 ? 23.294 -7.176 -4.350 1.00 68.88 181 TYR A C 1
ATOM 1440 O O . TYR A 1 181 ? 22.069 -7.296 -4.400 1.00 68.88 181 TYR A O 1
ATOM 1448 N N . GLN A 1 182 ? 24.099 -8.127 -3.884 1.00 52.44 182 GLN A N 1
ATOM 1449 C CA . GLN A 1 182 ? 23.595 -9.297 -3.182 1.00 52.44 182 GLN A CA 1
ATOM 1450 C C . GLN A 1 182 ? 23.425 -8.949 -1.707 1.00 52.44 182 GLN A C 1
ATOM 1452 O O . GLN A 1 182 ? 24.367 -8.504 -1.051 1.00 52.44 182 GLN A O 1
ATOM 1457 N N . GLY A 1 183 ? 22.206 -9.122 -1.205 1.00 54.06 183 GLY A N 1
ATOM 1458 C CA . GLY A 1 183 ? 21.883 -8.931 0.201 1.00 54.06 183 GLY A CA 1
ATOM 1459 C C . GLY A 1 183 ? 21.309 -10.212 0.788 1.00 54.06 183 GLY A C 1
ATOM 1460 O O . GLY A 1 183 ? 20.645 -10.977 0.093 1.00 54.06 183 GLY A O 1
ATOM 1461 N N . ARG A 1 184 ? 21.530 -10.418 2.085 1.00 36.91 184 ARG A N 1
ATOM 1462 C CA . ARG A 1 184 ? 20.714 -11.335 2.883 1.00 36.91 184 ARG A CA 1
ATOM 1463 C C . ARG A 1 184 ? 19.731 -10.478 3.663 1.00 36.91 184 ARG A C 1
ATOM 1465 O O . ARG A 1 184 ? 20.158 -9.593 4.400 1.00 36.91 184 ARG A O 1
ATOM 1472 N N . TRP A 1 185 ? 18.442 -10.698 3.448 1.00 40.12 185 TRP A N 1
ATOM 1473 C CA . TRP A 1 185 ? 17.393 -10.120 4.280 1.00 40.12 185 TRP A CA 1
ATOM 1474 C C . TRP A 1 185 ? 16.761 -11.231 5.104 1.00 40.12 185 TRP A C 1
ATOM 1476 O O . TRP A 1 185 ? 16.527 -12.327 4.597 1.00 40.12 185 TRP A O 1
ATOM 1486 N N . VAL A 1 186 ? 16.483 -10.917 6.364 1.00 30.27 186 VAL A N 1
ATOM 1487 C CA . VAL A 1 186 ? 15.560 -11.677 7.202 1.00 30.27 186 VAL A CA 1
ATOM 1488 C C . VAL A 1 186 ? 14.166 -11.242 6.750 1.00 30.27 186 VAL A C 1
ATOM 1490 O O . VAL A 1 186 ? 13.809 -10.075 6.902 1.00 30.27 186 VAL A O 1
ATOM 1493 N N . CYS A 1 187 ? 13.443 -12.109 6.043 1.00 30.70 187 CYS A N 1
ATOM 1494 C CA . CYS A 1 187 ? 12.088 -11.817 5.582 1.00 30.70 187 CYS A CA 1
ATOM 1495 C C . CYS A 1 187 ? 11.268 -13.105 5.625 1.00 30.70 187 CYS A C 1
ATOM 1497 O O . CYS A 1 187 ? 11.447 -13.985 4.786 1.00 30.70 187 CYS A O 1
ATOM 1499 N N . ASP A 1 188 ? 10.347 -13.174 6.583 1.00 31.64 188 ASP A N 1
ATOM 1500 C CA . ASP A 1 188 ? 9.548 -14.366 6.884 1.00 31.64 188 ASP A CA 1
ATOM 1501 C C . ASP A 1 188 ? 8.137 -14.280 6.301 1.00 31.64 188 ASP A C 1
ATOM 1503 O O . ASP A 1 188 ? 7.138 -14.649 6.913 1.00 31.64 188 ASP A O 1
ATOM 1507 N N . THR A 1 189 ? 8.050 -13.807 5.059 1.00 29.36 189 THR A N 1
ATOM 1508 C CA . THR A 1 189 ? 6.871 -14.075 4.234 1.00 29.36 189 THR A CA 1
ATOM 1509 C C . THR A 1 189 ? 7.199 -15.236 3.311 1.00 29.36 189 THR A C 1
ATOM 1511 O O . THR A 1 189 ? 8.243 -15.246 2.663 1.00 29.36 189 THR A O 1
ATOM 1514 N N . LEU A 1 190 ? 6.316 -16.238 3.292 1.00 25.44 190 LEU A N 1
ATOM 1515 C CA . LEU A 1 190 ? 6.405 -17.456 2.487 1.00 25.44 190 LEU A CA 1
ATOM 1516 C C . LEU A 1 190 ? 6.566 -17.099 0.997 1.00 25.44 190 LEU A C 1
ATOM 1518 O O . LEU A 1 190 ? 5.602 -16.958 0.250 1.00 25.44 190 LEU A O 1
ATOM 1522 N N . SER A 1 191 ? 7.810 -16.925 0.562 1.00 27.61 191 SER A N 1
ATOM 1523 C CA . SER A 1 191 ? 8.184 -16.732 -0.831 1.00 27.61 191 SER A CA 1
ATOM 1524 C C . SER A 1 191 ? 8.586 -18.089 -1.394 1.00 27.61 191 SER A C 1
ATOM 1526 O O . SER A 1 191 ? 9.734 -18.526 -1.291 1.00 27.61 191 SER A O 1
ATOM 1528 N N . ILE A 1 192 ? 7.629 -18.758 -2.033 1.00 27.19 192 ILE A N 1
ATOM 1529 C CA . ILE A 1 192 ? 7.929 -19.799 -3.015 1.00 27.19 192 ILE A CA 1
ATOM 1530 C C . ILE A 1 192 ? 8.752 -19.132 -4.126 1.00 27.19 192 ILE A C 1
ATOM 1532 O O . ILE A 1 192 ? 8.252 -18.225 -4.787 1.00 27.19 192 ILE A O 1
ATOM 1536 N N . ARG A 1 193 ? 10.016 -19.564 -4.272 1.00 24.38 193 ARG A N 1
ATOM 1537 C CA . ARG A 1 193 ? 10.985 -19.248 -5.346 1.00 24.38 193 ARG A CA 1
ATOM 1538 C C . ARG A 1 193 ? 10.517 -18.159 -6.328 1.00 24.38 193 ARG A C 1
ATOM 1540 O O . ARG A 1 193 ? 9.952 -18.461 -7.376 1.00 24.38 193 ARG A O 1
ATOM 1547 N N . GLY A 1 194 ? 10.813 -16.902 -6.011 1.00 27.88 194 GLY A N 1
ATOM 1548 C CA . GLY A 1 194 ? 10.624 -15.769 -6.913 1.00 27.88 194 GLY A CA 1
ATOM 1549 C C . GLY A 1 194 ? 11.793 -14.794 -6.806 1.00 27.88 194 GLY A C 1
ATOM 1550 O O . GLY A 1 194 ? 12.237 -14.468 -5.708 1.00 27.88 194 GLY A O 1
ATOM 1551 N N . TYR A 1 195 ? 12.306 -14.329 -7.944 1.00 30.88 195 TYR A N 1
ATOM 1552 C CA . TYR A 1 195 ? 13.289 -13.248 -7.980 1.00 30.88 195 TYR A CA 1
ATOM 1553 C C . TYR A 1 195 ? 12.578 -11.920 -7.695 1.00 30.88 195 TYR A C 1
ATOM 1555 O O . TYR A 1 195 ? 11.810 -11.426 -8.518 1.00 30.88 195 TYR A O 1
ATOM 1563 N N . LEU A 1 196 ? 12.827 -11.330 -6.525 1.00 31.56 196 LEU A N 1
ATOM 1564 C CA . LEU A 1 196 ? 12.286 -10.019 -6.167 1.00 31.56 196 LEU A CA 1
ATOM 1565 C C . LEU A 1 196 ? 13.132 -8.907 -6.811 1.00 31.56 196 LEU A C 1
ATOM 1567 O O . LEU A 1 196 ? 14.140 -8.480 -6.254 1.00 31.56 196 LEU A O 1
ATOM 1571 N N . PHE A 1 197 ? 12.717 -8.394 -7.971 1.00 28.09 197 PHE A N 1
ATOM 1572 C CA . PHE A 1 197 ? 13.316 -7.186 -8.547 1.00 28.09 197 PHE A CA 1
ATOM 1573 C C . PHE A 1 197 ? 12.757 -5.934 -7.863 1.00 28.09 197 PHE A C 1
ATOM 1575 O O . PHE A 1 197 ? 11.735 -5.379 -8.262 1.00 28.09 197 PHE A O 1
ATOM 1582 N N . ARG A 1 198 ? 13.444 -5.454 -6.823 1.00 30.69 198 ARG A N 1
ATOM 1583 C CA . ARG A 1 198 ? 13.114 -4.179 -6.171 1.00 30.69 198 ARG A CA 1
ATOM 1584 C C . ARG A 1 198 ? 13.943 -3.057 -6.799 1.00 30.69 198 ARG A C 1
ATOM 1586 O O . ARG A 1 198 ? 15.091 -2.832 -6.423 1.00 30.69 198 ARG A O 1
ATOM 1593 N N . SER A 1 199 ? 13.363 -2.347 -7.767 1.00 27.27 199 SER A N 1
ATOM 1594 C CA . SER A 1 199 ? 13.964 -1.125 -8.316 1.00 27.27 199 SER A CA 1
ATOM 1595 C C . SER A 1 199 ? 13.822 0.012 -7.303 1.00 27.27 199 SER A C 1
ATOM 1597 O O . SER A 1 199 ? 12.833 0.751 -7.298 1.00 27.27 199 SER A O 1
ATOM 1599 N N . TYR A 1 200 ? 14.841 0.207 -6.470 1.00 29.36 200 TYR A N 1
ATOM 1600 C CA . TYR A 1 200 ? 15.005 1.476 -5.778 1.00 29.36 200 TYR A CA 1
ATOM 1601 C C . TYR A 1 200 ? 15.561 2.494 -6.771 1.00 29.36 200 TYR A C 1
ATOM 1603 O O . TYR A 1 200 ? 16.733 2.474 -7.147 1.00 29.36 200 TYR A O 1
ATOM 1611 N N . SER A 1 201 ? 14.729 3.456 -7.177 1.00 27.17 201 SER A N 1
ATOM 1612 C CA . SER A 1 201 ? 15.316 4.756 -7.484 1.00 27.17 201 SER A CA 1
ATOM 1613 C C . SER A 1 201 ? 15.924 5.275 -6.179 1.00 27.17 201 SER A C 1
ATOM 1615 O O . SER A 1 201 ? 15.329 5.099 -5.114 1.00 27.17 201 SER A O 1
ATOM 1617 N N . ASN A 1 202 ? 17.066 5.955 -6.251 1.00 28.08 202 ASN A N 1
ATOM 1618 C CA . ASN A 1 202 ? 17.741 6.642 -5.135 1.00 28.08 202 ASN A CA 1
ATOM 1619 C C . ASN A 1 202 ? 16.875 7.707 -4.420 1.00 28.08 202 ASN A C 1
ATOM 1621 O O . ASN A 1 202 ? 17.393 8.639 -3.805 1.00 28.08 202 ASN A O 1
ATOM 1625 N N . ARG A 1 203 ? 15.545 7.681 -4.585 1.00 34.72 203 ARG A N 1
ATOM 1626 C CA . ARG A 1 203 ? 14.653 8.792 -4.288 1.00 34.72 203 ARG A CA 1
ATOM 1627 C C . ARG A 1 203 ? 13.279 8.423 -3.711 1.00 34.72 203 ARG A C 1
ATOM 1629 O O . ARG A 1 203 ? 12.477 9.353 -3.599 1.00 34.72 203 ARG A O 1
ATOM 1636 N N . PHE A 1 204 ? 13.040 7.195 -3.247 1.00 27.50 204 PHE A N 1
ATOM 1637 C CA . PHE A 1 204 ? 11.841 6.835 -2.466 1.00 27.50 204 PHE A CA 1
ATOM 1638 C C . PHE A 1 204 ? 12.195 6.307 -1.074 1.00 27.50 204 PHE A C 1
ATOM 1640 O O . PHE A 1 204 ? 12.292 5.101 -0.911 1.00 27.50 204 PHE A O 1
ATOM 1647 N N . ILE A 1 205 ? 12.375 7.222 -0.114 1.00 30.91 205 ILE A N 1
ATOM 1648 C CA . ILE A 1 205 ? 12.119 7.074 1.333 1.00 30.91 205 ILE A CA 1
ATOM 1649 C C . ILE A 1 205 ? 11.862 8.514 1.816 1.00 30.91 205 ILE A C 1
ATOM 1651 O O . ILE A 1 205 ? 12.803 9.305 1.788 1.00 30.91 205 ILE A O 1
ATOM 1655 N N . PHE A 1 206 ? 10.599 8.849 2.114 1.00 33.78 206 PHE A N 1
ATOM 1656 C CA . PHE A 1 206 ? 10.025 10.196 2.351 1.00 33.78 206 PHE A CA 1
ATOM 1657 C C . PHE A 1 206 ? 10.337 11.221 1.258 1.00 33.78 206 PHE A C 1
ATOM 1659 O O . PHE A 1 206 ? 11.389 11.891 1.286 1.00 33.78 206 PHE A O 1
#

Secondary structure (DSSP, 8-state):
-PPPPTTHHHHHHHHHHH-S-EEEEE-S-S--HHHHHHHHHHSSEEEEEE--SSHHHHHHHHT-TTHHHHHHHHHHHHHHTT--EEEEEEE-TTTGGGHHHHHHHHHHTT-SEEEEEEPPS-GGGGTT--PPPHHHHHHHHHHHHHHHHHHTTT-EEPPPPPTT---EEEEEEE-TTS-EEEEEEE--S---S--------TT---

Organism: Bacillus safensis (NCBI:txid561879)